Protein AF-A0A4P8PYJ5-F1 (afdb_monomer)

Sequence (204 aa):
MVRRRVVMVGIGDRVLPGASSAVRFGRERVRAVRERAGTLRSVWRRRRFYATHPSRAADPDIRARENAFFRLAVAVISDNERIETSIEYAERADTAQGRRDARGDAVAARHEAKRAFPLLAGALESEIAGTSSAEVVAAARELVECIGQYLRGNTVSAYLHPADALADLHSELYDQSASARRREGSGPRVRTDRAGAVNDESAD

Structure (mmCIF, N/CA/C/O backbone):
data_AF-A0A4P8PYJ5-F1
#
_entry.id   AF-A0A4P8PYJ5-F1
#
loop_
_atom_site.group_PDB
_atom_site.id
_atom_site.type_symbol
_atom_site.label_atom_id
_atom_site.label_alt_id
_atom_site.label_comp_id
_atom_site.label_asym_id
_atom_site.label_entity_id
_atom_site.label_seq_id
_atom_site.pdbx_PDB_ins_code
_atom_site.Cartn_x
_atom_site.Cartn_y
_atom_site.Cartn_z
_atom_site.occupancy
_atom_site.B_iso_or_equiv
_atom_site.auth_seq_id
_atom_site.auth_comp_id
_atom_site.auth_asym_id
_atom_site.auth_atom_id
_atom_site.pdbx_PDB_model_num
ATOM 1 N N . MET A 1 1 ? -42.938 -98.409 -3.764 1.00 42.34 1 MET A N 1
ATOM 2 C CA . MET A 1 1 ? -41.608 -97.848 -4.098 1.00 42.34 1 MET A CA 1
ATOM 3 C C . MET A 1 1 ? -41.689 -96.329 -4.111 1.00 42.34 1 MET A C 1
ATOM 5 O O . MET A 1 1 ? -42.628 -95.767 -4.658 1.00 42.34 1 MET A O 1
ATOM 9 N N . VAL A 1 2 ? -40.766 -95.699 -3.390 1.00 41.09 2 VAL A N 1
ATOM 10 C CA . VAL A 1 2 ? -40.818 -94.325 -2.868 1.00 41.09 2 VAL A CA 1
ATOM 11 C C . VAL A 1 2 ? -40.590 -93.278 -3.967 1.00 41.09 2 VAL A C 1
ATOM 13 O O . VAL A 1 2 ? -39.554 -93.287 -4.627 1.00 41.09 2 VAL A O 1
ATOM 16 N N . ARG A 1 3 ? -41.535 -92.341 -4.139 1.00 41.53 3 ARG A N 1
ATOM 17 C CA . ARG A 1 3 ? -41.368 -91.142 -4.981 1.00 41.53 3 ARG A CA 1
ATOM 18 C C . ARG A 1 3 ? -40.515 -90.113 -4.228 1.00 41.53 3 ARG A C 1
ATOM 20 O O . ARG A 1 3 ? -40.975 -89.525 -3.253 1.00 41.53 3 ARG A O 1
ATOM 27 N N . ARG A 1 4 ? -39.273 -89.895 -4.675 1.00 43.66 4 ARG A N 1
ATOM 28 C CA . ARG A 1 4 ? -38.397 -88.814 -4.189 1.00 43.66 4 ARG A CA 1
ATOM 29 C C . ARG A 1 4 ? -38.945 -87.461 -4.651 1.00 43.66 4 ARG A C 1
ATOM 31 O O . ARG A 1 4 ? -38.925 -87.157 -5.840 1.00 43.66 4 ARG A O 1
ATOM 38 N N . ARG A 1 5 ? -39.419 -86.648 -3.706 1.00 45.91 5 ARG A N 1
ATOM 39 C CA . ARG A 1 5 ? -39.687 -85.217 -3.903 1.00 45.91 5 ARG A CA 1
ATOM 40 C C . ARG A 1 5 ? -38.368 -84.464 -3.719 1.00 45.91 5 ARG A C 1
ATOM 42 O O . ARG A 1 5 ? -37.787 -84.502 -2.638 1.00 45.91 5 ARG A O 1
ATOM 49 N N . VAL A 1 6 ? -37.896 -83.812 -4.776 1.00 46.16 6 VAL A N 1
ATOM 50 C CA . VAL A 1 6 ? -36.793 -82.846 -4.719 1.00 46.16 6 VAL A CA 1
ATOM 51 C C . VAL A 1 6 ? -37.344 -81.567 -4.092 1.00 46.16 6 VAL A C 1
ATOM 53 O O . VAL A 1 6 ? -38.251 -80.948 -4.643 1.00 46.16 6 VAL A O 1
ATOM 56 N N . VAL A 1 7 ? -36.833 -81.199 -2.919 1.00 48.31 7 VAL A N 1
ATOM 57 C CA . VAL A 1 7 ? -37.087 -79.896 -2.298 1.00 48.31 7 VAL A CA 1
ATOM 58 C C . VAL A 1 7 ? -35.998 -78.950 -2.797 1.00 48.31 7 VAL A C 1
ATOM 60 O O . VAL A 1 7 ? -34.829 -79.123 -2.460 1.00 48.31 7 VAL A O 1
ATOM 63 N N . MET A 1 8 ? -36.376 -77.970 -3.621 1.00 37.78 8 MET A N 1
ATOM 64 C CA . MET A 1 8 ? -35.524 -76.817 -3.906 1.00 37.78 8 MET A CA 1
ATOM 65 C C . MET A 1 8 ? -35.389 -75.991 -2.626 1.00 37.78 8 MET A C 1
ATOM 67 O O . MET A 1 8 ? -36.357 -75.393 -2.159 1.00 37.78 8 MET A O 1
ATOM 71 N N . VAL A 1 9 ? -34.190 -75.982 -2.047 1.00 44.88 9 VAL A N 1
ATOM 72 C CA . VAL A 1 9 ? -33.823 -75.048 -0.982 1.00 44.88 9 VAL A CA 1
ATOM 73 C C . VAL A 1 9 ? -33.587 -73.695 -1.641 1.00 44.88 9 VAL A C 1
ATOM 75 O O . VAL A 1 9 ? -32.660 -73.535 -2.434 1.00 44.88 9 VAL A O 1
ATOM 78 N N . GLY A 1 10 ? -34.471 -72.744 -1.341 1.00 41.16 10 GLY A N 1
ATOM 79 C CA . GLY A 1 10 ? -34.340 -71.356 -1.757 1.00 41.16 10 GLY A CA 1
ATOM 80 C C . GLY A 1 10 ? -33.020 -70.765 -1.273 1.00 41.16 10 GLY A C 1
ATOM 81 O O . GLY A 1 10 ? -32.596 -70.991 -0.138 1.00 41.16 10 GLY A O 1
ATOM 82 N N . ILE A 1 11 ? -32.379 -70.003 -2.156 1.00 46.16 11 ILE A N 1
ATOM 83 C CA . ILE A 1 11 ? -31.244 -69.139 -1.843 1.00 46.16 11 ILE A CA 1
ATOM 84 C C . ILE A 1 11 ? -31.774 -68.064 -0.890 1.00 46.16 11 ILE A C 1
ATOM 86 O O . ILE A 1 11 ? -32.312 -67.044 -1.306 1.00 46.16 11 ILE A O 1
ATOM 90 N N . GLY A 1 12 ? -31.715 -68.359 0.407 1.00 41.53 12 GLY A N 1
ATOM 91 C CA . GLY A 1 12 ? -31.954 -67.387 1.456 1.00 41.53 12 GLY A CA 1
ATOM 92 C C . GLY A 1 12 ? -30.827 -66.365 1.436 1.00 41.53 12 GLY A C 1
ATOM 93 O O . GLY A 1 12 ? -29.670 -66.714 1.683 1.00 41.53 12 GLY A O 1
ATOM 94 N N . ASP A 1 13 ? -31.191 -65.120 1.137 1.00 44.34 13 ASP A N 1
ATOM 95 C CA . ASP A 1 13 ? -30.383 -63.919 1.315 1.00 44.34 13 ASP A CA 1
ATOM 96 C C . ASP A 1 13 ? -29.721 -63.916 2.698 1.00 44.34 13 ASP A C 1
ATOM 98 O O . ASP A 1 13 ? -30.312 -63.558 3.720 1.00 44.34 13 ASP A O 1
ATOM 102 N N . ARG A 1 14 ? -28.445 -64.302 2.738 1.00 45.19 14 ARG A N 1
ATOM 103 C CA . ARG A 1 14 ? -27.561 -64.001 3.861 1.00 45.19 14 ARG A CA 1
ATOM 104 C C . ARG A 1 14 ? -27.163 -62.534 3.756 1.00 45.19 14 ARG A C 1
ATOM 106 O O . ARG A 1 14 ? -26.090 -62.209 3.251 1.00 45.19 14 ARG A O 1
ATOM 113 N N . VAL A 1 15 ? -28.008 -61.641 4.266 1.00 46.44 15 VAL A N 1
ATOM 114 C CA . VAL A 1 15 ? -27.575 -60.278 4.596 1.00 46.44 15 VAL A CA 1
ATOM 115 C C . VAL A 1 15 ? -26.577 -60.393 5.747 1.00 46.44 15 VAL A C 1
ATOM 117 O O . VAL A 1 15 ? -26.939 -60.603 6.902 1.00 46.44 15 VAL A O 1
ATOM 120 N N . LEU A 1 16 ? -25.291 -60.328 5.405 1.00 48.69 16 LEU A N 1
ATOM 121 C CA . LEU A 1 16 ? -24.188 -60.371 6.357 1.00 48.69 16 LEU A CA 1
ATOM 122 C C . LEU A 1 16 ? -24.312 -59.200 7.357 1.00 48.69 16 LEU A C 1
ATOM 124 O O . LEU A 1 16 ? -24.306 -58.040 6.931 1.00 48.69 16 LEU A O 1
ATOM 128 N N . PRO A 1 17 ? -24.330 -59.452 8.682 1.00 46.47 17 PRO A N 1
ATOM 129 C CA . PRO A 1 17 ? -24.428 -58.407 9.710 1.00 46.47 17 PRO A CA 1
ATOM 130 C C . PRO A 1 17 ? -23.232 -57.430 9.735 1.00 46.47 17 PRO A C 1
ATOM 132 O O . PRO A 1 17 ? -23.287 -56.395 10.397 1.00 46.47 17 PRO A O 1
ATOM 135 N N . GLY A 1 18 ? -22.165 -57.698 8.970 1.00 47.53 18 GLY A N 1
ATOM 136 C CA . GLY A 1 18 ? -21.007 -56.809 8.813 1.00 47.53 18 GLY A CA 1
ATOM 137 C C . GLY A 1 18 ? -21.204 -55.637 7.839 1.00 47.53 18 GLY A C 1
ATOM 138 O O . GLY A 1 18 ? -20.485 -54.642 7.939 1.00 47.53 18 GLY A O 1
ATOM 139 N N . ALA A 1 19 ? -22.185 -55.699 6.929 1.00 49.41 19 ALA A N 1
ATOM 140 C CA . ALA A 1 19 ? -22.388 -54.654 5.918 1.00 49.41 19 ALA A CA 1
ATOM 141 C C . ALA A 1 19 ? -22.906 -53.333 6.524 1.00 49.41 19 ALA A C 1
ATOM 143 O O . ALA A 1 19 ? -22.497 -52.252 6.106 1.00 49.41 19 ALA A O 1
ATOM 144 N N . SER A 1 20 ? -23.746 -53.405 7.563 1.00 55.34 20 SER A N 1
ATOM 145 C CA . SER A 1 20 ? -24.309 -52.225 8.243 1.00 55.34 20 SER A CA 1
ATOM 146 C C . SER A 1 20 ? -23.248 -51.435 9.031 1.00 55.34 20 SER A C 1
ATOM 148 O O . SER A 1 20 ? -23.208 -50.205 8.978 1.00 55.34 20 SER A O 1
ATOM 150 N N . SER A 1 21 ? -22.321 -52.146 9.685 1.00 53.94 21 SER A N 1
ATOM 151 C CA . SER A 1 21 ? -21.169 -51.568 10.393 1.00 53.94 21 SER A CA 1
ATOM 152 C C . SER A 1 21 ? -20.207 -50.865 9.430 1.00 53.94 21 SER A C 1
ATOM 154 O O . SER A 1 21 ? -19.895 -49.691 9.622 1.00 53.94 21 SER A O 1
A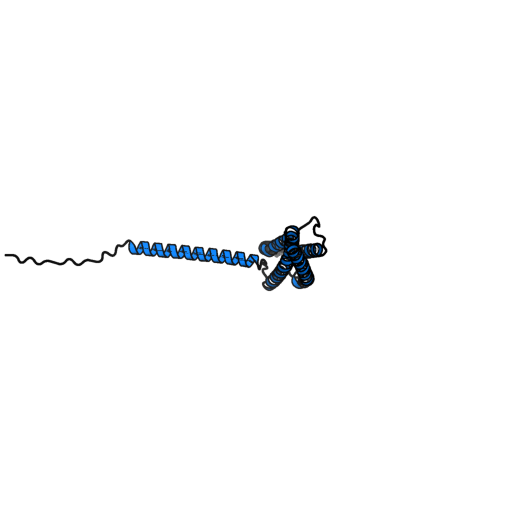TOM 156 N N . ALA A 1 22 ? -19.815 -51.531 8.338 1.00 55.44 22 ALA A N 1
ATOM 157 C CA . ALA A 1 22 ? -18.896 -50.973 7.346 1.00 55.44 22 ALA A CA 1
ATOM 158 C C . ALA A 1 22 ? -19.473 -49.739 6.628 1.00 55.44 22 ALA A C 1
ATOM 160 O O . ALA A 1 22 ? -18.761 -48.758 6.405 1.00 55.44 22 ALA A O 1
ATOM 161 N N . VAL A 1 23 ? -20.776 -49.742 6.319 1.00 59.47 23 VAL A N 1
ATOM 162 C CA . VAL A 1 23 ? -21.467 -48.586 5.722 1.00 59.47 23 VAL A CA 1
ATOM 163 C C . VAL A 1 23 ? -21.560 -47.419 6.711 1.00 59.47 23 VAL A C 1
ATOM 165 O O . VAL A 1 23 ? -21.378 -46.267 6.313 1.00 59.47 23 VAL A O 1
ATOM 168 N N . ARG A 1 24 ? -21.788 -47.683 8.003 1.00 58.34 24 ARG A N 1
ATOM 169 C CA . ARG A 1 24 ? -21.808 -46.651 9.051 1.00 58.34 24 ARG A CA 1
ATOM 170 C C . ARG A 1 24 ? -20.415 -46.057 9.301 1.00 58.34 24 ARG A C 1
ATOM 172 O O . ARG A 1 24 ? -20.279 -44.837 9.283 1.00 58.34 24 ARG A O 1
ATOM 179 N N . PHE A 1 25 ? -19.381 -46.894 9.387 1.00 57.56 25 PHE A N 1
ATOM 180 C CA . PHE A 1 25 ? -17.979 -46.470 9.490 1.00 57.56 25 PHE A CA 1
ATOM 181 C C . PHE A 1 25 ? -17.530 -45.669 8.256 1.00 57.56 25 PHE A C 1
ATOM 183 O O . PHE A 1 25 ? -16.829 -44.664 8.369 1.00 57.56 25 PHE A O 1
ATOM 190 N N . GLY A 1 26 ? -17.975 -46.073 7.061 1.00 55.59 26 GLY A N 1
ATOM 191 C CA . GLY A 1 26 ? -17.753 -45.336 5.818 1.00 55.59 26 GLY A CA 1
ATOM 192 C C . GLY A 1 26 ? -18.416 -43.956 5.829 1.00 55.59 26 GLY A C 1
ATOM 193 O O . GLY A 1 26 ? -17.775 -42.963 5.483 1.00 55.59 26 GLY A O 1
ATOM 194 N N . ARG A 1 27 ? -19.669 -43.860 6.292 1.00 61.78 27 ARG A N 1
ATOM 195 C CA . ARG A 1 27 ? -20.389 -42.582 6.444 1.00 61.78 27 ARG A CA 1
ATOM 196 C C . ARG A 1 27 ? -19.727 -41.661 7.471 1.00 61.78 27 ARG A C 1
ATOM 198 O O . ARG A 1 27 ? -19.599 -40.469 7.204 1.00 61.78 27 ARG A O 1
ATOM 205 N N . GLU A 1 28 ? -19.260 -42.196 8.597 1.00 57.59 28 GLU A N 1
ATOM 206 C CA . GLU A 1 28 ? -18.544 -41.436 9.630 1.00 57.59 28 GLU A CA 1
ATOM 207 C C . GLU A 1 28 ? -17.175 -40.941 9.136 1.00 57.59 28 GLU A C 1
ATOM 209 O O . GLU A 1 28 ? -16.854 -39.767 9.318 1.00 57.59 28 GLU A O 1
ATOM 214 N N . ARG A 1 29 ? -16.408 -41.763 8.401 1.00 55.12 29 ARG A N 1
ATOM 215 C CA . ARG A 1 29 ? -15.152 -41.319 7.761 1.00 55.12 29 ARG A CA 1
ATOM 216 C C . ARG A 1 29 ? -15.393 -40.242 6.707 1.00 55.12 29 ARG A C 1
ATOM 218 O O . ARG A 1 29 ? -14.677 -39.246 6.688 1.00 55.12 29 ARG A O 1
ATOM 225 N N . VAL A 1 30 ? 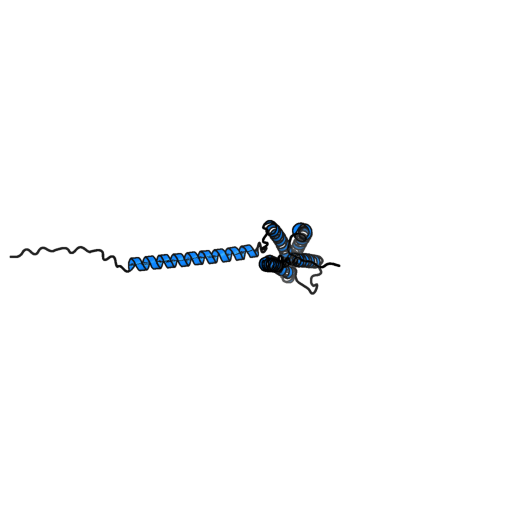-16.407 -40.397 5.853 1.00 58.31 30 VAL A N 1
ATOM 226 C CA . VAL A 1 30 ? -16.760 -39.383 4.842 1.00 58.31 30 VAL A CA 1
ATOM 227 C C . VAL A 1 30 ? -17.206 -38.078 5.505 1.00 58.31 30 VAL A C 1
ATOM 229 O O . VAL A 1 30 ? -16.833 -37.000 5.041 1.00 58.31 30 VAL A O 1
ATOM 232 N N . ARG A 1 31 ? -17.954 -38.150 6.612 1.00 59.72 31 ARG A N 1
ATOM 233 C CA . ARG A 1 31 ? -18.346 -36.978 7.403 1.00 59.72 31 ARG A CA 1
ATOM 234 C C . ARG A 1 31 ? -17.134 -36.290 8.035 1.00 59.72 31 ARG A C 1
ATOM 236 O O . ARG A 1 31 ? -16.973 -35.093 7.827 1.00 59.72 31 ARG A O 1
ATOM 243 N N . ALA A 1 32 ? -16.238 -37.033 8.683 1.00 55.00 32 ALA A N 1
ATOM 244 C CA . ALA A 1 32 ? -15.014 -36.491 9.278 1.00 55.00 32 ALA A CA 1
ATOM 245 C C . ALA A 1 32 ? -14.079 -35.857 8.230 1.00 55.00 32 ALA A C 1
ATOM 247 O O . ALA A 1 32 ? -13.517 -34.785 8.452 1.00 55.00 32 ALA A O 1
ATOM 248 N N . VAL A 1 33 ? -13.948 -36.471 7.047 1.00 54.44 33 VAL A N 1
ATOM 249 C CA . VAL A 1 33 ? -13.188 -35.901 5.921 1.00 54.44 33 VAL A CA 1
ATOM 250 C C . VAL A 1 33 ? -13.851 -34.623 5.397 1.00 54.44 33 VAL A C 1
ATOM 252 O O . VAL A 1 33 ? -13.152 -33.647 5.130 1.00 54.44 33 VAL A O 1
ATOM 255 N N . ARG A 1 34 ? -15.187 -34.578 5.285 1.00 52.88 34 ARG A N 1
ATOM 256 C CA . ARG A 1 34 ? -15.924 -33.368 4.875 1.00 52.88 34 ARG A CA 1
ATOM 257 C C . ARG A 1 34 ? -15.82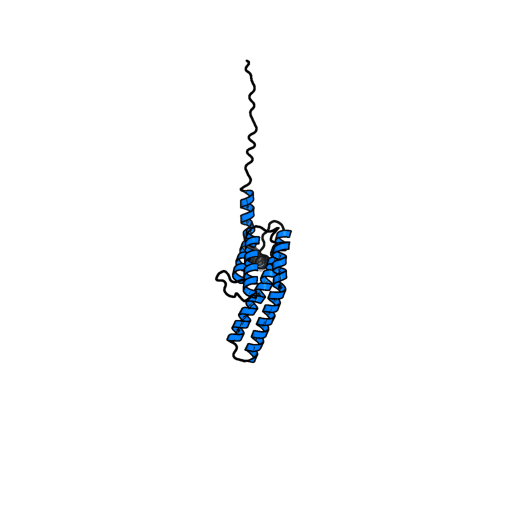1 -32.243 5.899 1.00 52.88 34 ARG A C 1
ATOM 259 O O . ARG A 1 34 ? -15.608 -31.102 5.499 1.00 52.88 34 ARG A O 1
ATOM 266 N N . GLU A 1 35 ? -15.924 -32.550 7.187 1.00 60.84 35 GLU A N 1
ATOM 267 C CA . GLU A 1 35 ? -15.749 -31.585 8.277 1.00 60.84 35 GLU A CA 1
ATOM 268 C C . GLU A 1 35 ? -14.320 -31.025 8.272 1.00 60.84 35 GLU A C 1
ATOM 270 O O . GLU A 1 35 ? -14.141 -29.807 8.271 1.00 60.84 35 GLU A O 1
ATOM 275 N N . ARG A 1 36 ? -13.302 -31.883 8.114 1.00 52.41 36 ARG A N 1
ATOM 276 C CA . ARG A 1 36 ? -11.896 -31.465 7.978 1.00 52.41 36 ARG A CA 1
ATOM 277 C C . ARG A 1 36 ? -11.640 -30.641 6.711 1.00 52.41 36 ARG A C 1
ATOM 279 O O . ARG A 1 36 ? -10.903 -29.661 6.741 1.00 52.41 36 ARG A O 1
ATOM 286 N N . ALA A 1 37 ? -12.279 -30.978 5.592 1.00 52.12 37 ALA A N 1
ATOM 287 C CA . ALA A 1 37 ? -12.212 -30.177 4.369 1.00 52.12 37 ALA A CA 1
ATOM 288 C C . ALA A 1 37 ? -12.952 -28.831 4.505 1.00 52.12 37 ALA A C 1
ATOM 290 O O . ALA A 1 37 ? -12.586 -27.856 3.846 1.00 52.12 37 ALA A O 1
ATOM 291 N N . GLY A 1 38 ? -13.994 -28.764 5.336 1.00 50.16 38 GLY A N 1
ATOM 292 C CA . GLY A 1 38 ? -14.703 -27.534 5.688 1.00 50.16 38 GLY A CA 1
ATOM 293 C C . GLY A 1 38 ? -13.863 -26.617 6.580 1.00 50.16 38 GLY A C 1
ATOM 294 O O . GLY A 1 38 ? -13.769 -25.418 6.313 1.00 50.16 38 GLY A O 1
ATOM 295 N N . THR A 1 39 ? -13.182 -27.173 7.585 1.00 59.41 39 THR A N 1
ATOM 296 C CA . THR A 1 39 ? -12.273 -26.413 8.457 1.00 59.41 39 THR A CA 1
ATOM 297 C C . THR A 1 39 ? -11.038 -25.925 7.706 1.00 59.41 39 THR A C 1
ATOM 299 O O . THR A 1 39 ? -10.705 -24.749 7.806 1.00 59.41 39 THR A O 1
ATOM 302 N N . LEU A 1 40 ? -10.416 -26.753 6.862 1.00 54.88 40 LEU A N 1
ATOM 303 C CA . LEU A 1 40 ? -9.299 -26.320 6.012 1.00 54.88 40 LEU A CA 1
ATOM 304 C C . LEU A 1 40 ? -9.712 -25.204 5.044 1.00 54.88 40 LEU A C 1
ATOM 306 O O . LEU A 1 40 ? -8.999 -24.209 4.912 1.00 54.88 40 LEU A O 1
ATOM 310 N N . ARG A 1 41 ? -10.898 -25.309 4.424 1.00 60.75 41 ARG A N 1
ATOM 311 C CA . ARG A 1 41 ? -11.441 -24.234 3.578 1.00 60.75 41 ARG A CA 1
ATOM 312 C C . ARG A 1 41 ? -11.715 -22.954 4.362 1.00 60.75 41 ARG A C 1
ATOM 314 O O . ARG A 1 41 ? -11.438 -21.877 3.843 1.00 60.75 41 ARG A O 1
ATOM 321 N N . SER A 1 42 ? -12.227 -23.037 5.589 1.00 60.28 42 SER A N 1
ATOM 322 C CA . SER A 1 42 ? -12.494 -21.847 6.408 1.00 60.28 42 SER A CA 1
ATOM 323 C C . SER A 1 42 ? -11.215 -21.187 6.933 1.00 60.28 42 SER A C 1
ATOM 325 O O . SER A 1 42 ? -11.156 -19.960 7.008 1.00 60.28 42 SER A O 1
ATOM 327 N N . VAL A 1 43 ? -10.172 -21.966 7.240 1.00 63.94 43 VAL A N 1
ATOM 328 C CA . VAL A 1 43 ? -8.836 -21.456 7.596 1.00 63.94 43 VAL A CA 1
ATOM 329 C C . VAL A 1 43 ? -8.179 -20.795 6.390 1.00 63.94 43 VAL A C 1
ATOM 331 O O . VAL A 1 43 ? -7.691 -19.676 6.509 1.00 63.94 43 VAL A O 1
ATOM 334 N N . TRP A 1 44 ? -8.215 -21.435 5.220 1.00 66.25 44 TRP A N 1
ATOM 335 C CA . TRP A 1 44 ? -7.656 -20.866 3.994 1.00 66.25 44 TRP A CA 1
ATOM 336 C C . TRP A 1 44 ? -8.379 -19.581 3.575 1.00 66.25 44 TRP A C 1
ATOM 338 O O . TRP A 1 44 ? -7.730 -18.577 3.293 1.00 66.25 44 TRP A O 1
ATOM 348 N N . ARG A 1 45 ? -9.720 -19.567 3.619 1.00 64.00 45 ARG A N 1
ATOM 349 C CA . ARG A 1 45 ? -10.515 -18.354 3.364 1.00 64.00 45 ARG A CA 1
ATOM 350 C C . ARG A 1 45 ? -10.183 -17.244 4.355 1.00 64.00 45 ARG A C 1
ATOM 352 O O . ARG A 1 45 ? -10.011 -16.113 3.925 1.00 64.00 45 ARG A O 1
ATOM 359 N N . ARG A 1 46 ? -10.033 -17.558 5.649 1.00 62.06 46 ARG A N 1
ATOM 360 C CA . ARG A 1 46 ? -9.600 -16.574 6.655 1.00 62.06 46 ARG A CA 1
ATOM 361 C C . ARG A 1 46 ? -8.199 -16.043 6.377 1.00 62.06 46 ARG A C 1
ATOM 363 O O . ARG A 1 46 ? -8.025 -14.835 6.390 1.00 62.06 46 ARG A O 1
ATOM 370 N N . ARG A 1 47 ? -7.222 -16.906 6.084 1.00 58.97 47 ARG A N 1
ATOM 371 C CA . ARG A 1 47 ? -5.854 -16.476 5.743 1.00 58.97 47 ARG A CA 1
ATOM 372 C C . ARG A 1 47 ? -5.847 -15.546 4.532 1.00 58.97 47 ARG A C 1
ATOM 374 O O . ARG A 1 47 ? -5.250 -14.484 4.591 1.00 58.97 47 ARG A O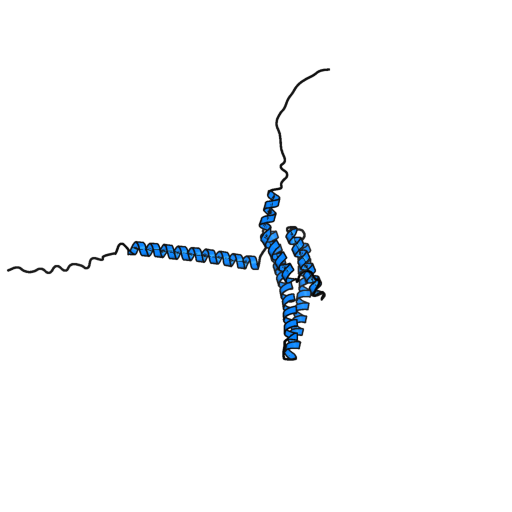 1
ATOM 381 N N . ARG A 1 48 ? -6.566 -15.907 3.466 1.00 65.50 48 ARG A N 1
ATOM 382 C CA . ARG A 1 48 ? -6.665 -15.087 2.251 1.00 65.50 48 ARG A CA 1
ATOM 383 C C . ARG A 1 48 ? -7.417 -13.772 2.485 1.00 65.50 48 ARG A C 1
ATOM 385 O O . ARG A 1 48 ? -7.060 -12.752 1.905 1.00 65.50 48 ARG A O 1
ATOM 392 N N . PHE A 1 49 ? -8.432 -13.788 3.347 1.00 69.50 49 PHE A N 1
ATOM 393 C CA . PHE A 1 49 ? -9.144 -12.581 3.754 1.00 69.50 49 PHE A CA 1
ATOM 394 C C . PHE A 1 49 ? -8.226 -11.630 4.529 1.00 69.50 49 PHE A C 1
ATOM 396 O O . PHE A 1 49 ? -8.081 -10.489 4.120 1.00 69.50 49 PHE A O 1
ATOM 403 N N . TYR A 1 50 ? -7.527 -12.099 5.567 1.00 71.69 50 TYR A N 1
ATOM 404 C CA . TYR A 1 50 ? -6.632 -11.250 6.370 1.00 71.69 50 TYR A CA 1
ATOM 405 C C . TYR A 1 50 ? -5.326 -10.865 5.660 1.00 71.69 50 TYR A C 1
ATOM 407 O O . TYR A 1 50 ? -4.676 -9.906 6.056 1.00 71.69 50 TYR A O 1
ATOM 415 N N . ALA A 1 51 ? -4.957 -11.554 4.579 1.00 68.88 51 ALA A N 1
ATOM 416 C CA . ALA A 1 51 ? -3.905 -11.082 3.679 1.00 68.88 51 ALA A CA 1
ATOM 417 C C . ALA A 1 51 ? -4.316 -9.812 2.907 1.00 68.88 51 ALA A C 1
ATOM 419 O O . ALA A 1 51 ? -3.460 -9.059 2.471 1.00 68.88 51 ALA A O 1
ATOM 420 N N . THR A 1 52 ? -5.620 -9.576 2.725 1.00 76.19 52 THR A N 1
ATOM 421 C CA . THR A 1 52 ? -6.156 -8.441 1.946 1.00 76.19 52 THR A CA 1
ATOM 422 C C . THR A 1 52 ? -6.900 -7.412 2.799 1.00 76.19 52 THR A C 1
ATOM 424 O O . THR A 1 52 ? -7.083 -6.278 2.368 1.00 76.19 52 THR A O 1
ATOM 427 N N . HIS A 1 53 ? -7.336 -7.809 3.995 1.00 84.75 53 HIS A N 1
ATOM 428 C CA . HIS A 1 53 ? -8.107 -7.018 4.951 1.00 84.75 53 HIS A CA 1
ATOM 429 C C . HIS A 1 53 ? -7.595 -7.323 6.371 1.00 84.75 53 HIS A C 1
ATOM 431 O O . HIS A 1 53 ? -8.249 -8.066 7.113 1.00 84.75 53 HIS A O 1
ATOM 437 N N . PRO A 1 54 ? -6.382 -6.862 6.725 1.00 87.94 54 PRO A N 1
ATOM 438 C CA . PRO A 1 54 ? -5.713 -7.269 7.958 1.00 87.94 54 PRO A CA 1
ATOM 439 C C . PRO A 1 54 ? -6.370 -6.743 9.232 1.00 87.94 54 PRO A C 1
ATOM 441 O O . PRO A 1 54 ? -6.238 -7.398 10.265 1.00 87.94 54 PRO A O 1
ATOM 444 N N . SER A 1 55 ? -7.101 -5.623 9.162 1.00 91.62 55 SER A N 1
ATOM 445 C CA . SER A 1 55 ? -7.640 -4.962 10.352 1.00 91.62 55 SER A CA 1
ATOM 446 C C . SER A 1 55 ? -8.554 -5.879 11.163 1.00 91.62 55 SER A C 1
ATOM 448 O O . SER A 1 55 ? -9.499 -6.499 10.650 1.00 91.62 55 SER A O 1
ATOM 450 N N . ARG A 1 56 ? -8.283 -5.922 12.467 1.00 90.62 56 ARG A N 1
ATOM 451 C CA . ARG A 1 56 ? -9.063 -6.638 13.479 1.00 90.62 56 ARG A CA 1
ATOM 452 C C . ARG A 1 56 ? -9.744 -5.709 14.480 1.00 90.62 56 ARG A C 1
ATOM 454 O O . ARG A 1 56 ? -10.129 -6.172 15.556 1.00 90.62 56 ARG A O 1
ATOM 461 N N . ALA A 1 57 ? -9.957 -4.448 14.105 1.00 89.56 57 ALA A N 1
ATOM 462 C CA . ALA A 1 57 ? -10.601 -3.463 14.963 1.00 89.56 57 ALA A CA 1
ATOM 463 C C . ALA A 1 57 ? -11.980 -3.957 15.411 1.00 89.56 57 ALA A C 1
ATOM 465 O O . ALA A 1 57 ? -12.752 -4.507 14.615 1.00 89.56 57 ALA A O 1
ATOM 466 N N . ALA A 1 58 ? -12.293 -3.783 16.698 1.00 88.44 58 ALA A N 1
ATOM 467 C CA . ALA A 1 58 ? -13.577 -4.205 17.257 1.00 88.44 58 ALA A CA 1
ATOM 468 C C . ALA A 1 58 ? -14.738 -3.469 16.570 1.00 88.44 58 ALA A C 1
ATOM 470 O O . ALA A 1 58 ? -15.709 -4.101 16.151 1.00 88.44 58 ALA A O 1
ATOM 471 N N . ASP A 1 59 ? -14.572 -2.161 16.375 1.00 91.69 59 ASP A N 1
ATOM 472 C CA . ASP A 1 59 ? -15.494 -1.307 15.637 1.00 91.69 59 ASP A CA 1
ATOM 473 C C . ASP A 1 59 ? -15.448 -1.630 14.124 1.00 91.69 59 ASP A C 1
ATOM 475 O O . ASP A 1 59 ? -14.367 -1.609 13.521 1.00 91.69 59 ASP A O 1
ATOM 479 N N . PRO A 1 60 ? -16.589 -1.970 13.492 1.00 91.75 60 PRO A N 1
ATOM 480 C CA . PRO A 1 60 ? -16.646 -2.270 12.064 1.00 91.75 60 PRO A CA 1
ATOM 481 C C . PRO A 1 60 ? -16.311 -1.074 11.159 1.00 91.75 60 PRO A C 1
ATOM 483 O O . PRO A 1 60 ? -15.756 -1.299 10.082 1.00 91.75 60 PRO A O 1
ATOM 486 N N . ASP A 1 61 ? -16.596 0.162 11.573 1.00 94.06 61 ASP A N 1
ATOM 487 C CA . ASP A 1 61 ? -16.342 1.359 10.764 1.00 94.06 61 ASP A CA 1
ATOM 488 C C . ASP A 1 61 ? -14.849 1.693 10.744 1.00 94.06 61 ASP A C 1
ATOM 490 O O . ASP A 1 61 ? -14.282 1.941 9.676 1.00 94.06 61 ASP A O 1
ATOM 494 N N . ILE A 1 62 ? -14.180 1.601 11.901 1.00 93.88 62 ILE A N 1
ATOM 495 C CA . ILE A 1 62 ? -12.714 1.717 11.992 1.00 93.88 62 ILE A CA 1
ATOM 496 C C . ILE A 1 62 ? -12.062 0.630 11.134 1.00 93.88 62 ILE A C 1
ATOM 498 O O . ILE A 1 62 ? -11.189 0.913 10.315 1.00 93.88 62 ILE A O 1
ATOM 502 N N . ARG A 1 63 ? -12.552 -0.611 11.235 1.00 93.88 63 ARG A N 1
ATOM 503 C CA . ARG A 1 63 ? -12.040 -1.739 10.446 1.00 93.88 63 ARG A CA 1
ATOM 504 C C . ARG A 1 63 ? -12.162 -1.510 8.943 1.00 93.88 63 ARG A C 1
ATOM 506 O O . ARG A 1 63 ? -11.282 -1.910 8.180 1.00 93.88 63 ARG A O 1
ATOM 513 N N . ALA A 1 64 ? -13.266 -0.920 8.491 1.00 93.31 64 ALA A N 1
ATOM 514 C CA . ALA A 1 64 ? -13.477 -0.618 7.081 1.00 93.31 64 ALA A CA 1
ATOM 515 C C . ALA A 1 64 ? -12.490 0.447 6.580 1.00 93.31 64 ALA A C 1
ATOM 517 O O . ALA A 1 64 ? -11.887 0.246 5.523 1.00 93.31 64 ALA A O 1
ATOM 518 N N . ARG A 1 65 ? -12.283 1.520 7.355 1.00 95.25 65 ARG A N 1
ATOM 519 C CA . ARG A 1 65 ? -11.329 2.602 7.048 1.00 95.25 65 ARG A CA 1
ATOM 520 C C . ARG A 1 65 ? -9.889 2.104 7.021 1.00 95.25 65 ARG A C 1
ATOM 522 O O . ARG A 1 65 ? -9.198 2.279 6.026 1.00 95.25 65 ARG A O 1
ATOM 529 N N . GLU A 1 66 ? -9.467 1.373 8.048 1.00 96.19 66 GLU A N 1
ATOM 530 C CA . GLU A 1 66 ? -8.125 0.787 8.121 1.00 96.19 66 GLU A CA 1
ATOM 531 C C . GLU A 1 66 ? -7.833 -0.159 6.952 1.00 96.19 66 GLU A C 1
ATOM 533 O O . GLU A 1 66 ? -6.765 -0.102 6.345 1.00 96.19 66 GLU A O 1
ATOM 538 N N . ASN A 1 67 ? -8.797 -1.003 6.574 1.00 95.44 67 ASN A N 1
ATOM 539 C CA . ASN A 1 67 ? -8.638 -1.871 5.409 1.00 95.44 67 ASN A CA 1
ATOM 540 C C . ASN A 1 67 ? -8.637 -1.090 4.086 1.00 95.44 67 ASN A C 1
ATOM 542 O O . ASN A 1 67 ? -7.966 -1.498 3.138 1.00 95.44 67 ASN A O 1
ATOM 546 N N . ALA A 1 68 ? -9.387 0.010 3.985 1.00 95.25 68 ALA A N 1
ATOM 547 C CA . ALA A 1 68 ? -9.346 0.880 2.813 1.00 95.25 68 ALA A CA 1
ATOM 548 C C . ALA A 1 68 ? -7.973 1.554 2.678 1.00 95.25 68 ALA A C 1
ATOM 550 O O . ALA A 1 68 ? -7.367 1.461 1.608 1.00 95.25 68 ALA A O 1
ATOM 551 N N . PHE A 1 69 ? -7.454 2.114 3.772 1.00 96.94 69 PHE A N 1
ATOM 552 C CA . PHE A 1 69 ? -6.110 2.676 3.852 1.00 96.94 69 PHE A CA 1
ATOM 553 C C . PHE A 1 69 ? -5.037 1.644 3.484 1.00 96.94 69 PHE A C 1
ATOM 555 O O . PHE A 1 69 ? -4.207 1.903 2.615 1.00 96.94 69 PHE A O 1
ATOM 562 N N . PHE A 1 70 ? -5.101 0.437 4.054 1.00 96.06 70 PHE A N 1
ATOM 563 C CA . PHE A 1 70 ? -4.154 -0.636 3.745 1.00 96.06 70 PHE A CA 1
ATOM 564 C C . PHE A 1 70 ? -4.141 -0.993 2.251 1.00 96.06 70 PHE A C 1
ATOM 566 O O . PHE A 1 70 ? -3.078 -1.159 1.661 1.00 96.06 70 PHE A O 1
ATOM 573 N N . ARG A 1 71 ? -5.307 -1.058 1.592 1.00 95.06 71 ARG A N 1
ATOM 574 C CA . ARG A 1 71 ? -5.372 -1.324 0.142 1.00 95.06 71 ARG A CA 1
ATOM 575 C C . ARG A 1 71 ? -4.766 -0.199 -0.695 1.00 95.06 71 ARG A C 1
ATOM 577 O O . ARG A 1 71 ? -4.126 -0.493 -1.701 1.00 95.06 71 ARG A O 1
ATOM 584 N N . LEU A 1 72 ? -4.954 1.060 -0.294 1.00 94.75 72 LEU A N 1
ATOM 585 C CA . LEU A 1 72 ? -4.286 2.191 -0.943 1.00 94.75 72 LEU A CA 1
ATOM 586 C C . LEU A 1 72 ? -2.766 2.077 -0.792 1.00 94.75 72 LEU A C 1
ATOM 588 O O . LEU A 1 72 ? -2.044 2.241 -1.771 1.00 94.75 72 LEU A O 1
ATOM 592 N N . ALA A 1 73 ? -2.289 1.729 0.404 1.00 95.69 73 ALA A N 1
ATOM 593 C CA . ALA A 1 73 ? -0.869 1.544 0.669 1.00 95.69 73 ALA A CA 1
ATOM 594 C C . ALA A 1 73 ? -0.257 0.416 -0.179 1.00 95.69 73 ALA A C 1
ATOM 596 O O . ALA A 1 73 ? 0.783 0.616 -0.805 1.00 95.69 73 ALA A O 1
ATOM 597 N N . VAL A 1 74 ? -0.938 -0.733 -0.271 1.00 94.75 74 VAL A N 1
ATOM 598 C CA . VAL A 1 74 ? -0.535 -1.859 -1.133 1.00 94.75 74 VAL A CA 1
ATOM 599 C C . VAL A 1 74 ? -0.415 -1.429 -2.594 1.00 94.75 74 VAL A C 1
ATOM 601 O O . VAL A 1 74 ? 0.549 -1.802 -3.253 1.00 94.75 74 VAL A O 1
ATOM 604 N N . ALA A 1 75 ? -1.362 -0.638 -3.109 1.00 93.44 75 ALA A N 1
ATOM 605 C CA . ALA A 1 75 ? -1.309 -0.169 -4.492 1.00 93.44 75 ALA A CA 1
ATOM 606 C C . ALA A 1 75 ? -0.073 0.710 -4.749 1.00 93.44 75 ALA A C 1
ATOM 608 O O . ALA A 1 75 ? 0.661 0.466 -5.702 1.00 93.44 75 ALA A O 1
ATOM 609 N N . VAL A 1 76 ? 0.204 1.672 -3.860 1.00 94.31 76 VAL A N 1
ATOM 610 C CA . VAL A 1 76 ? 1.378 2.554 -3.986 1.00 94.31 76 VAL A CA 1
ATOM 611 C C . VAL A 1 76 ? 2.688 1.767 -3.888 1.00 94.31 76 VAL A C 1
ATOM 613 O O . VAL A 1 76 ? 3.638 2.052 -4.614 1.00 94.31 76 VAL A O 1
ATOM 616 N N . ILE A 1 77 ? 2.754 0.763 -3.013 1.00 92.44 77 ILE A N 1
ATOM 617 C CA . ILE A 1 77 ? 3.946 -0.086 -2.893 1.00 92.44 77 ILE A CA 1
ATOM 618 C C . ILE A 1 77 ? 4.122 -0.987 -4.102 1.00 92.44 77 ILE A C 1
ATOM 620 O O . ILE A 1 77 ? 5.247 -1.137 -4.561 1.00 92.44 77 ILE A O 1
ATOM 624 N N . SER A 1 78 ? 3.041 -1.530 -4.659 1.00 92.50 78 SER A N 1
ATOM 625 C CA . SER A 1 78 ? 3.125 -2.315 -5.889 1.00 92.50 78 SER A CA 1
ATOM 626 C C . SER A 1 78 ? 3.710 -1.487 -7.038 1.00 92.50 78 SER A C 1
ATOM 628 O O . SER A 1 78 ? 4.520 -2.005 -7.807 1.00 92.50 78 SER A O 1
ATOM 630 N N . ASP A 1 79 ? 3.376 -0.195 -7.120 1.00 91.75 79 ASP A N 1
ATOM 631 C CA . ASP A 1 79 ? 4.013 0.713 -8.076 1.00 91.75 79 ASP A CA 1
ATOM 632 C C . ASP A 1 79 ? 5.502 0.928 -7.752 1.00 91.75 79 ASP A C 1
ATOM 634 O O . ASP A 1 79 ? 6.322 0.929 -8.669 1.00 91.75 79 ASP A O 1
ATOM 638 N N . ASN A 1 80 ? 5.886 1.054 -6.474 1.00 89.19 80 ASN A N 1
ATOM 639 C CA . ASN A 1 80 ? 7.299 1.143 -6.075 1.00 89.19 80 ASN A CA 1
ATOM 640 C C . ASN A 1 80 ? 8.093 -0.118 -6.461 1.00 89.19 80 ASN A C 1
ATOM 642 O O . ASN A 1 80 ? 9.133 -0.004 -7.104 1.00 89.19 80 ASN A O 1
ATOM 646 N N . GLU A 1 81 ? 7.584 -1.312 -6.156 1.00 90.06 81 GLU A N 1
ATOM 647 C CA . GLU A 1 81 ? 8.205 -2.588 -6.545 1.00 90.06 81 GLU A CA 1
ATOM 648 C C . GLU A 1 81 ? 8.312 -2.718 -8.073 1.00 90.06 81 GLU A C 1
ATOM 650 O O . GLU A 1 81 ? 9.302 -3.230 -8.607 1.00 90.06 81 GLU A O 1
ATOM 655 N N . ARG A 1 82 ? 7.315 -2.209 -8.810 1.00 89.69 82 ARG A N 1
ATOM 656 C CA . ARG A 1 82 ? 7.348 -2.157 -10.276 1.00 89.69 82 ARG A CA 1
ATOM 657 C C . ARG A 1 82 ? 8.448 -1.228 -10.787 1.00 89.69 82 ARG A C 1
ATOM 659 O O . ARG A 1 82 ? 9.075 -1.569 -11.791 1.00 89.69 82 ARG A O 1
ATOM 666 N N . ILE A 1 83 ? 8.709 -0.094 -10.129 1.00 88.62 83 ILE A N 1
ATOM 667 C CA . ILE A 1 83 ? 9.845 0.783 -10.462 1.00 88.62 83 ILE A CA 1
ATOM 668 C C . ILE A 1 83 ? 11.154 0.001 -10.323 1.00 88.62 83 ILE A C 1
ATOM 670 O O . ILE A 1 83 ? 11.937 -0.021 -11.272 1.00 88.62 83 ILE A O 1
ATOM 674 N N . GLU A 1 84 ? 11.369 -0.672 -9.190 1.00 87.56 84 GLU A N 1
ATOM 675 C CA . GLU A 1 84 ? 12.588 -1.451 -8.924 1.00 87.56 84 GLU A CA 1
ATOM 676 C C . GLU A 1 84 ? 12.791 -2.560 -9.944 1.00 87.56 84 GLU A C 1
ATOM 678 O O . GLU A 1 84 ? 13.830 -2.622 -10.600 1.00 87.56 84 GLU A O 1
ATOM 683 N N . THR A 1 85 ? 11.755 -3.373 -10.147 1.00 89.19 85 THR A N 1
ATOM 684 C CA . THR A 1 85 ? 11.774 -4.487 -11.100 1.00 89.19 85 THR A CA 1
ATOM 685 C C . THR A 1 85 ? 12.069 -3.992 -12.517 1.00 89.19 85 THR A C 1
ATOM 687 O O . THR A 1 85 ? 12.831 -4.610 -13.258 1.00 89.19 85 THR A O 1
ATOM 690 N N . SER A 1 86 ? 11.493 -2.852 -12.910 1.00 88.12 86 SER A N 1
ATOM 691 C CA . SER A 1 86 ? 11.697 -2.282 -14.246 1.00 88.12 86 SER A CA 1
ATOM 692 C C . SER A 1 86 ? 13.104 -1.702 -14.417 1.00 88.12 86 SER A C 1
ATOM 694 O O . SER 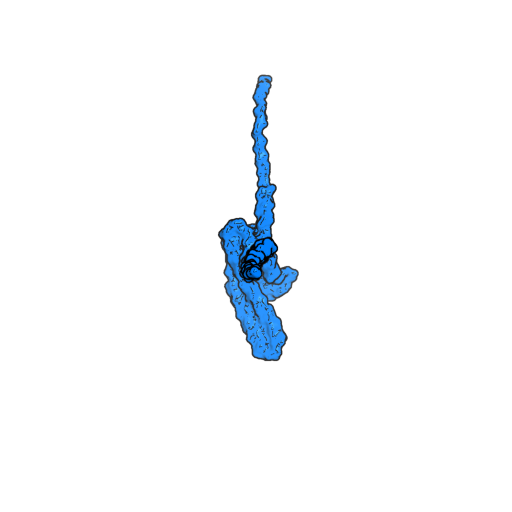A 1 86 ? 13.690 -1.827 -15.492 1.00 88.12 86 SER A O 1
ATOM 696 N N . ILE A 1 87 ? 13.678 -1.100 -13.370 1.00 88.25 87 ILE A N 1
ATOM 697 C CA . ILE A 1 87 ? 15.074 -0.636 -13.372 1.00 88.25 87 ILE A CA 1
ATOM 698 C C . ILE A 1 87 ? 16.023 -1.832 -13.480 1.00 88.25 87 ILE A C 1
ATOM 700 O O . ILE A 1 87 ? 16.883 -1.849 -14.359 1.00 88.25 87 ILE A O 1
ATOM 704 N N . GLU A 1 88 ? 15.820 -2.860 -12.659 1.00 88.38 88 GLU A N 1
ATOM 705 C CA . GLU A 1 88 ? 16.615 -4.088 -12.672 1.00 88.38 88 GLU A CA 1
ATOM 706 C C . GLU A 1 88 ? 16.542 -4.792 -14.039 1.00 88.38 88 GLU A C 1
ATOM 708 O O . GLU A 1 88 ? 17.556 -5.218 -14.599 1.00 88.38 88 GLU A O 1
ATOM 713 N N . TYR A 1 89 ? 15.350 -4.859 -14.638 1.00 88.69 89 TYR A N 1
ATOM 714 C CA . TYR A 1 89 ? 15.174 -5.402 -15.982 1.00 88.69 89 TYR A CA 1
ATOM 715 C C . TYR A 1 89 ? 15.877 -4.544 -17.045 1.00 88.69 89 TYR A C 1
ATOM 717 O O . TYR A 1 89 ? 16.514 -5.085 -17.949 1.00 88.69 89 TYR A O 1
ATOM 725 N N . ALA A 1 90 ? 15.843 -3.212 -16.927 1.00 89.56 90 ALA A N 1
ATOM 726 C CA . ALA A 1 90 ? 16.563 -2.317 -17.835 1.00 89.56 90 ALA A CA 1
ATOM 727 C C . ALA A 1 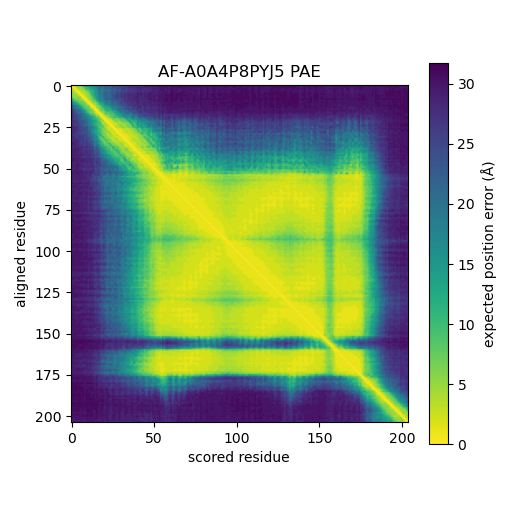90 ? 18.090 -2.499 -17.776 1.00 89.56 90 ALA A C 1
ATOM 729 O O . ALA A 1 90 ? 18.772 -2.245 -18.770 1.00 89.56 90 ALA A O 1
ATOM 730 N N . GLU A 1 91 ? 18.639 -2.910 -16.634 1.00 90.12 91 GLU A N 1
ATOM 731 C CA . GLU A 1 91 ? 20.069 -3.203 -16.479 1.00 90.12 91 GLU A CA 1
ATOM 732 C C . GLU A 1 91 ? 20.455 -4.550 -17.094 1.00 90.12 91 GLU A C 1
ATOM 734 O O . GLU A 1 91 ? 21.541 -4.683 -17.658 1.00 90.12 91 GLU A O 1
ATOM 739 N N . ARG A 1 92 ? 19.552 -5.535 -17.032 1.00 91.38 92 ARG A N 1
ATOM 740 C CA . ARG A 1 92 ? 19.788 -6.900 -17.527 1.00 91.38 92 ARG A CA 1
ATOM 741 C C . ARG A 1 92 ? 19.364 -7.139 -18.974 1.00 91.38 92 ARG A C 1
ATOM 743 O O . ARG A 1 92 ? 19.744 -8.154 -19.543 1.00 91.38 92 ARG A O 1
ATOM 750 N N . ALA A 1 93 ? 18.565 -6.258 -19.571 1.00 91.56 93 ALA A N 1
ATOM 751 C CA . ALA A 1 93 ? 18.019 -6.490 -20.903 1.00 91.56 93 ALA A CA 1
ATOM 752 C C . ALA A 1 93 ? 19.098 -6.441 -22.003 1.00 91.56 93 ALA A C 1
ATOM 754 O O . ALA A 1 93 ? 19.798 -5.436 -22.180 1.00 91.56 93 ALA A O 1
ATOM 755 N N . ASP A 1 94 ? 19.142 -7.496 -22.820 1.00 93.75 94 ASP A N 1
ATOM 756 C CA . ASP A 1 94 ? 20.122 -7.668 -23.900 1.00 93.75 94 ASP A CA 1
ATOM 757 C C . ASP A 1 94 ? 19.933 -6.656 -25.042 1.00 93.75 94 ASP A C 1
ATOM 759 O O . ASP A 1 94 ? 20.893 -6.153 -25.635 1.00 93.75 94 ASP A O 1
ATOM 763 N N . THR A 1 95 ? 18.684 -6.285 -25.337 1.00 96.56 95 THR A N 1
ATOM 764 C CA . THR A 1 95 ? 18.354 -5.409 -26.470 1.00 96.56 95 THR A CA 1
ATOM 765 C C . THR A 1 95 ? 18.216 -3.945 -26.057 1.00 96.56 95 THR A C 1
ATOM 767 O O . THR A 1 95 ? 17.688 -3.612 -24.997 1.00 96.56 95 THR A O 1
ATOM 770 N N . ALA A 1 96 ? 18.636 -3.028 -26.936 1.00 95.44 96 ALA A N 1
ATOM 771 C CA . ALA A 1 96 ? 18.453 -1.592 -26.712 1.00 95.44 96 ALA A CA 1
ATOM 772 C C . ALA A 1 96 ? 16.971 -1.196 -26.596 1.00 95.44 96 ALA A C 1
ATOM 774 O O . ALA A 1 96 ? 16.651 -0.272 -25.851 1.00 95.44 96 ALA A O 1
ATOM 775 N N . GLN A 1 97 ? 16.081 -1.897 -27.309 1.00 95.50 97 GLN A N 1
ATOM 776 C CA . GLN A 1 97 ? 14.640 -1.681 -27.214 1.00 95.50 97 GLN A CA 1
ATOM 777 C C . GLN A 1 97 ? 14.103 -2.113 -25.846 1.00 95.50 97 GLN A C 1
ATOM 779 O O . GLN A 1 97 ? 13.481 -1.297 -25.176 1.00 95.50 97 GLN A O 1
ATOM 784 N N . GLY A 1 98 ? 14.455 -3.314 -25.369 1.00 94.94 98 GLY A N 1
ATOM 785 C CA . GLY A 1 98 ? 14.047 -3.784 -24.041 1.00 94.94 98 GLY A CA 1
ATOM 786 C C . GLY A 1 98 ? 14.493 -2.844 -22.919 1.00 94.94 98 GLY A C 1
ATOM 787 O O . GLY A 1 98 ? 13.708 -2.535 -22.028 1.00 94.94 98 GLY A O 1
ATOM 788 N N . ARG A 1 99 ? 15.709 -2.284 -23.007 1.00 94.69 99 ARG A N 1
ATOM 789 C CA . ARG A 1 99 ? 16.181 -1.260 -22.055 1.00 94.69 99 ARG A CA 1
ATOM 790 C C . ARG A 1 99 ? 15.357 0.029 -22.094 1.00 94.69 99 ARG A C 1
ATOM 792 O O . ARG A 1 99 ? 15.185 0.667 -21.059 1.00 94.69 99 ARG A O 1
ATOM 799 N N . ARG A 1 100 ? 14.889 0.455 -23.273 1.00 94.94 100 ARG A N 1
ATOM 800 C CA . ARG A 1 100 ? 14.042 1.652 -23.416 1.00 94.94 100 ARG A CA 1
ATOM 801 C C . ARG A 1 100 ? 12.652 1.417 -22.845 1.00 94.94 100 ARG A C 1
ATOM 803 O O . ARG A 1 100 ? 12.194 2.261 -22.083 1.00 94.94 100 ARG A O 1
ATOM 810 N N . ASP A 1 101 ? 12.036 0.286 -23.174 1.00 95.38 101 ASP A N 1
ATOM 811 C CA . ASP A 1 101 ? 10.689 -0.063 -22.714 1.00 95.38 101 ASP A CA 1
ATOM 812 C C . ASP A 1 101 ? 10.656 -0.154 -21.184 1.00 95.38 101 ASP A C 1
ATOM 814 O O . ASP A 1 101 ? 9.870 0.532 -20.541 1.00 95.38 101 ASP A O 1
ATOM 818 N N . ALA A 1 102 ? 11.626 -0.858 -20.596 1.00 91.12 102 ALA A N 1
ATOM 819 C CA . ALA A 1 102 ? 11.782 -0.994 -19.150 1.00 91.12 102 ALA A CA 1
ATOM 820 C C . ALA A 1 102 ? 11.955 0.353 -18.425 1.00 91.12 102 ALA A C 1
ATOM 822 O O . ALA A 1 102 ? 11.344 0.611 -17.389 1.00 91.12 102 ALA A O 1
ATOM 823 N N . ARG A 1 103 ? 12.758 1.266 -18.989 1.00 93.62 103 ARG A N 1
ATOM 824 C CA . ARG A 1 103 ? 12.885 2.632 -18.454 1.00 93.62 103 ARG A CA 1
ATOM 825 C C . ARG A 1 103 ? 11.576 3.410 -18.581 1.00 93.62 103 ARG A C 1
ATOM 827 O O . ARG A 1 103 ? 11.246 4.172 -17.676 1.00 93.62 103 ARG A O 1
ATOM 834 N N . GLY A 1 104 ? 10.847 3.228 -19.682 1.00 94.44 104 GLY A N 1
ATOM 835 C CA . GLY A 1 104 ? 9.516 3.800 -19.882 1.00 94.44 104 GLY A CA 1
ATOM 836 C C . GLY A 1 104 ? 8.526 3.329 -18.816 1.00 94.44 104 GLY A C 1
ATOM 837 O O . GLY A 1 104 ? 7.859 4.160 -18.201 1.00 94.44 104 GLY A O 1
ATOM 838 N N . ASP A 1 105 ? 8.507 2.027 -18.531 1.00 93.25 105 ASP A N 1
ATOM 839 C CA . ASP A 1 105 ? 7.681 1.425 -17.482 1.00 93.25 105 ASP A CA 1
ATOM 840 C C . ASP A 1 105 ? 8.043 1.945 -16.087 1.00 93.25 105 ASP A C 1
ATOM 842 O O . ASP A 1 105 ? 7.152 2.329 -15.328 1.00 93.25 105 ASP A O 1
ATOM 846 N N . ALA A 1 106 ? 9.338 2.047 -15.765 1.00 90.50 106 ALA A N 1
ATOM 847 C CA . ALA A 1 106 ? 9.797 2.613 -14.495 1.00 90.50 106 ALA A CA 1
ATOM 848 C C . ALA A 1 106 ? 9.341 4.073 -14.317 1.00 90.50 106 ALA A C 1
ATOM 850 O O . ALA A 1 106 ? 8.914 4.481 -13.235 1.00 90.50 106 ALA A O 1
ATOM 851 N N . VAL A 1 107 ? 9.405 4.877 -15.385 1.00 93.56 107 VAL A N 1
ATOM 852 C CA . VAL A 1 107 ? 8.932 6.269 -15.373 1.00 93.56 107 VAL A CA 1
ATOM 853 C C . VAL A 1 107 ? 7.415 6.324 -15.186 1.00 93.56 107 VAL A C 1
ATOM 855 O O . VAL A 1 107 ? 6.940 7.097 -14.351 1.00 93.56 107 VAL A O 1
ATOM 858 N N . ALA A 1 108 ? 6.656 5.500 -15.913 1.00 94.06 108 ALA A N 1
ATOM 859 C CA . ALA A 1 108 ? 5.202 5.431 -15.794 1.00 94.06 108 ALA A CA 1
ATOM 860 C C . ALA A 1 108 ? 4.763 5.042 -14.373 1.00 94.06 108 ALA A C 1
ATOM 862 O O . ALA A 1 108 ? 3.999 5.788 -13.759 1.00 94.06 108 ALA A O 1
ATOM 863 N N . ALA A 1 109 ? 5.331 3.967 -13.817 1.00 91.38 109 ALA A N 1
ATOM 864 C CA . ALA A 1 109 ? 5.060 3.511 -12.453 1.00 91.38 109 ALA A CA 1
ATOM 865 C C . ALA A 1 109 ? 5.401 4.594 -11.415 1.00 91.38 109 ALA A C 1
ATOM 867 O O . ALA A 1 109 ? 4.619 4.877 -10.510 1.00 91.38 109 ALA A O 1
ATOM 868 N N . ARG A 1 110 ? 6.514 5.319 -11.594 1.00 92.50 110 ARG A N 1
ATOM 869 C CA . ARG A 1 110 ? 6.855 6.455 -10.722 1.00 92.50 110 ARG A CA 1
ATOM 870 C C . ARG A 1 110 ? 5.831 7.586 -10.792 1.00 92.50 110 ARG A C 1
ATOM 872 O O . ARG A 1 110 ? 5.560 8.227 -9.776 1.00 92.50 110 ARG A O 1
ATOM 879 N N . HIS A 1 111 ? 5.280 7.873 -11.969 1.00 94.50 111 HIS A N 1
ATOM 880 C CA . HIS A 1 111 ? 4.211 8.862 -12.115 1.00 94.50 111 HIS A CA 1
ATOM 881 C C . HIS A 1 111 ? 2.884 8.395 -11.507 1.00 94.50 111 HIS A C 1
ATOM 883 O O . HIS A 1 111 ? 2.124 9.238 -11.028 1.00 94.50 111 HIS A O 1
ATOM 889 N N . GLU A 1 112 ? 2.586 7.099 -11.542 1.00 94.62 112 GLU A N 1
ATOM 890 C CA . GLU A 1 112 ? 1.412 6.495 -10.897 1.00 94.62 112 GLU A CA 1
ATOM 891 C C . GLU A 1 112 ? 1.540 6.579 -9.372 1.00 94.62 112 GLU A C 1
ATOM 893 O O . GLU A 1 112 ? 0.712 7.233 -8.731 1.00 94.62 112 GLU A O 1
ATOM 898 N N . ALA A 1 113 ? 2.660 6.113 -8.813 1.00 93.06 113 ALA A N 1
ATOM 899 C CA . ALA A 1 113 ? 2.940 6.192 -7.381 1.00 93.06 113 ALA A CA 1
ATOM 900 C C . ALA A 1 113 ? 2.897 7.637 -6.854 1.00 93.06 113 ALA A C 1
ATOM 902 O O . ALA A 1 113 ? 2.273 7.922 -5.832 1.00 93.06 113 ALA A O 1
ATOM 903 N N . LYS A 1 114 ? 3.490 8.597 -7.583 1.00 94.06 114 LYS A N 1
ATOM 904 C CA . LYS A 1 114 ? 3.437 10.028 -7.223 1.00 94.06 114 LYS A CA 1
ATOM 905 C C . LYS A 1 114 ? 2.027 10.617 -7.259 1.00 94.06 114 LYS A C 1
ATOM 907 O O . LYS A 1 114 ? 1.762 11.561 -6.520 1.00 94.06 114 LYS A O 1
ATOM 912 N N . ARG A 1 115 ? 1.142 10.108 -8.121 1.00 94.94 115 ARG A N 1
ATOM 913 C CA . ARG A 1 115 ? -0.262 10.541 -8.184 1.00 94.94 115 ARG A CA 1
ATOM 914 C C . ARG A 1 115 ? -1.094 9.934 -7.058 1.00 94.94 115 ARG A C 1
ATOM 916 O O . ARG A 1 115 ? -1.957 10.619 -6.521 1.00 94.94 115 ARG A O 1
ATOM 923 N N . ALA A 1 116 ? -0.820 8.687 -6.689 1.00 94.62 116 ALA A N 1
ATOM 924 C CA . ALA A 1 116 ? -1.528 7.989 -5.623 1.00 94.62 116 ALA A CA 1
ATOM 925 C C . ALA A 1 116 ? -1.066 8.411 -4.213 1.00 94.62 116 ALA A C 1
ATOM 927 O O . ALA A 1 116 ? -1.877 8.456 -3.289 1.00 94.62 116 ALA A O 1
ATOM 928 N N . PHE A 1 117 ? 0.206 8.782 -4.040 1.00 96.06 117 PHE A N 1
ATOM 929 C CA . PHE A 1 117 ? 0.780 9.110 -2.731 1.00 96.06 117 PHE A CA 1
ATOM 930 C C . PHE A 1 117 ? 0.039 10.220 -1.953 1.00 96.06 117 PHE A C 1
ATOM 932 O O . PHE A 1 117 ? -0.245 10.007 -0.774 1.00 96.06 117 PHE A O 1
ATOM 939 N N . PRO A 1 118 ? -0.354 11.364 -2.551 1.00 96.50 118 PRO A N 1
ATOM 940 C CA . PRO A 1 118 ? -1.124 12.383 -1.835 1.00 96.50 118 PRO A CA 1
ATOM 941 C C . PRO A 1 118 ? -2.479 11.885 -1.320 1.00 96.50 118 PRO A C 1
ATOM 943 O O . PRO A 1 118 ? -2.933 12.340 -0.275 1.00 96.50 118 PRO A O 1
ATOM 946 N N . LEU A 1 119 ? -3.117 10.941 -2.024 1.00 96.12 119 LEU A N 1
ATOM 947 C CA . LEU A 1 119 ? -4.377 10.338 -1.580 1.00 96.12 119 LEU A CA 1
ATOM 948 C C . LEU A 1 119 ? -4.152 9.459 -0.347 1.00 96.12 119 LEU A C 1
ATOM 950 O O . LEU A 1 119 ? -4.930 9.526 0.601 1.00 96.12 119 LEU A O 1
ATOM 954 N N . LEU A 1 120 ? -3.064 8.684 -0.337 1.00 96.88 120 LEU A N 1
ATOM 955 C CA . LEU A 1 120 ? -2.665 7.878 0.816 1.00 96.88 120 LEU A CA 1
ATOM 956 C C . LEU A 1 120 ? -2.345 8.761 2.033 1.00 96.88 120 LEU A C 1
ATOM 958 O O . LEU A 1 120 ? -2.856 8.513 3.122 1.00 96.88 120 LEU A O 1
ATOM 962 N N . ALA A 1 121 ? -1.542 9.811 1.844 1.00 97.00 121 ALA A N 1
ATOM 963 C CA . ALA A 1 121 ? -1.198 10.752 2.909 1.00 97.00 121 ALA A CA 1
ATOM 964 C C . ALA A 1 121 ? -2.435 11.499 3.440 1.00 97.00 121 ALA A C 1
ATOM 966 O O . ALA A 1 121 ? -2.575 11.685 4.644 1.00 97.00 121 ALA A O 1
ATOM 967 N N . GLY A 1 122 ? -3.366 11.874 2.558 1.00 97.06 122 GLY A N 1
ATOM 968 C CA . GLY A 1 122 ? -4.648 12.452 2.960 1.00 97.06 122 GLY A CA 1
ATOM 969 C C . GLY A 1 122 ? -5.479 11.490 3.813 1.00 97.06 122 GLY A C 1
ATOM 970 O O . GLY A 1 122 ? -5.957 11.883 4.874 1.00 97.06 122 GLY A O 1
ATOM 971 N N . ALA A 1 123 ? -5.593 10.225 3.395 1.00 96.88 123 ALA A N 1
ATOM 972 C CA . ALA A 1 123 ? -6.340 9.199 4.123 1.00 96.88 123 ALA A CA 1
ATOM 973 C C . ALA A 1 123 ? -5.751 8.900 5.513 1.00 96.88 123 ALA A C 1
ATOM 975 O O . ALA A 1 123 ? -6.504 8.656 6.455 1.00 96.88 123 ALA A O 1
ATOM 976 N N . LEU A 1 124 ? -4.424 8.969 5.673 1.00 97.19 124 LEU A N 1
ATOM 977 C CA . LEU A 1 124 ? -3.784 8.873 6.988 1.00 97.19 124 LEU A CA 1
ATOM 978 C C . LEU A 1 124 ? -4.342 9.931 7.948 1.00 97.19 124 LEU A C 1
ATOM 980 O O . LEU A 1 124 ? -4.763 9.597 9.054 1.00 97.19 124 LEU A O 1
ATOM 984 N N . GLU A 1 125 ? -4.384 11.191 7.522 1.00 96.94 125 GLU A N 1
ATOM 985 C CA . GLU A 1 125 ? -4.822 12.296 8.376 1.00 96.94 125 GLU A CA 1
ATOM 986 C C . GLU A 1 125 ? -6.339 12.297 8.603 1.00 96.94 125 GLU A C 1
ATOM 988 O O . GLU A 1 125 ? -6.796 12.514 9.726 1.00 96.94 125 GLU A O 1
ATOM 993 N N . SER A 1 126 ? -7.138 12.032 7.564 1.00 95.38 126 SER A N 1
ATOM 994 C CA . SER A 1 126 ? -8.599 12.121 7.664 1.00 95.38 126 SER A CA 1
ATOM 995 C C . SER A 1 126 ? -9.266 10.875 8.241 1.00 95.38 126 SER A C 1
ATOM 997 O O . SER A 1 126 ? -10.326 10.991 8.856 1.00 95.38 126 SER A O 1
ATOM 999 N N . GLU A 1 127 ? -8.697 9.685 8.032 1.00 94.19 127 GLU A N 1
ATOM 1000 C CA . GLU A 1 127 ? -9.354 8.418 8.380 1.00 94.19 127 GLU A CA 1
ATOM 1001 C C . GLU A 1 127 ? -8.658 7.668 9.517 1.00 94.19 127 GLU A C 1
ATOM 1003 O O . GLU A 1 127 ? -9.348 7.059 10.333 1.00 94.19 127 GLU A O 1
ATOM 1008 N N . ILE A 1 128 ? -7.326 7.730 9.614 1.00 96.38 128 ILE A N 1
ATOM 1009 C CA . ILE A 1 128 ? -6.550 6.870 10.523 1.00 96.38 128 ILE A CA 1
ATOM 1010 C C . ILE A 1 128 ? -6.129 7.608 11.797 1.00 96.38 128 ILE A C 1
ATOM 1012 O O . ILE A 1 128 ? -6.448 7.157 12.898 1.00 96.38 128 ILE A O 1
ATOM 1016 N N . ALA A 1 129 ? -5.475 8.767 11.674 1.00 93.69 129 ALA A N 1
ATOM 1017 C CA . ALA A 1 129 ? -4.784 9.452 12.771 1.00 93.69 129 ALA A CA 1
ATOM 1018 C C . ALA A 1 129 ? -5.664 9.752 13.998 1.00 93.69 129 ALA A C 1
ATOM 1020 O O . ALA A 1 129 ? -5.179 9.719 15.128 1.00 93.69 129 ALA A O 1
ATOM 1021 N N . GLY A 1 130 ? -6.949 10.044 13.780 1.00 91.44 130 GLY A N 1
ATOM 1022 C CA . GLY A 1 130 ? -7.898 10.380 14.843 1.00 91.44 130 GLY A CA 1
ATOM 1023 C C . GLY A 1 130 ? -8.773 9.226 15.336 1.00 91.44 130 GLY A C 1
ATOM 1024 O O . GLY A 1 130 ? -9.513 9.424 16.297 1.00 91.44 130 GLY A O 1
ATOM 1025 N N . THR A 1 131 ? -8.753 8.057 14.682 1.00 92.12 131 THR A N 1
ATOM 1026 C CA . THR A 1 131 ? -9.729 6.985 14.971 1.00 92.12 131 THR A CA 1
ATOM 1027 C C . THR A 1 131 ? -9.112 5.625 15.276 1.00 92.12 131 THR A C 1
ATOM 1029 O O . THR A 1 131 ? -9.691 4.865 16.050 1.00 92.12 131 THR A O 1
ATOM 1032 N N . SER A 1 132 ? -7.934 5.328 14.733 1.00 94.19 132 SER A N 1
ATOM 1033 C CA . SER A 1 132 ? -7.235 4.060 14.945 1.00 94.19 132 SER A CA 1
ATOM 1034 C C . SER A 1 132 ? -6.454 4.018 16.265 1.00 94.19 132 SER A C 1
ATOM 1036 O O . SER A 1 132 ? -6.295 5.025 16.960 1.00 94.19 132 SER A O 1
ATOM 1038 N N . SER A 1 133 ? -5.955 2.833 16.637 1.00 93.25 133 SER A N 1
ATOM 1039 C CA . SER A 1 133 ? -5.075 2.699 17.805 1.00 93.25 133 SER A CA 1
ATOM 1040 C C . SER A 1 133 ? -3.744 3.428 17.588 1.00 93.25 133 SER A C 1
ATOM 1042 O O . SER A 1 133 ? -3.317 3.645 16.455 1.00 93.25 133 SER A O 1
ATOM 1044 N N . ALA A 1 134 ? -3.068 3.798 18.678 1.00 93.56 134 ALA A N 1
ATOM 1045 C CA . ALA A 1 134 ? -1.819 4.557 18.603 1.00 93.56 134 ALA A CA 1
ATOM 1046 C C . ALA A 1 134 ? -0.725 3.811 17.820 1.00 93.56 134 ALA A C 1
ATOM 1048 O O . ALA A 1 134 ? 0.031 4.433 17.082 1.00 93.56 134 ALA A O 1
ATOM 1049 N N . GLU A 1 135 ? -0.677 2.487 17.955 1.00 94.06 135 GLU A N 1
ATOM 1050 C CA . GLU A 1 135 ? 0.277 1.610 17.277 1.00 94.06 135 GLU A CA 1
ATOM 1051 C C . GLU A 1 135 ? 0.033 1.587 15.760 1.00 94.06 135 GLU A C 1
ATOM 1053 O O . GLU A 1 135 ? 0.955 1.796 14.975 1.00 94.06 135 GLU A O 1
ATOM 1058 N N . VAL A 1 136 ? -1.232 1.466 15.342 1.00 95.06 136 VAL A N 1
ATOM 1059 C CA . VAL A 1 136 ? -1.630 1.528 13.926 1.00 95.06 136 VAL A CA 1
ATOM 1060 C C . VAL A 1 136 ? -1.309 2.892 13.326 1.00 95.06 136 VAL A C 1
ATOM 1062 O O . VAL A 1 136 ? -0.790 2.970 12.216 1.00 95.06 136 VAL A O 1
ATOM 1065 N N . VAL A 1 137 ? -1.600 3.975 14.054 1.00 96.38 137 VAL A N 1
ATOM 1066 C CA . VAL A 1 137 ? -1.297 5.340 13.603 1.00 96.38 137 VAL A CA 1
ATOM 1067 C C . VAL A 1 137 ? 0.212 5.541 13.451 1.00 96.38 137 VAL A C 1
ATOM 1069 O O . VAL A 1 137 ? 0.641 6.167 12.482 1.00 96.38 137 VAL A O 1
ATOM 1072 N N . ALA A 1 138 ? 1.019 5.013 14.375 1.00 94.00 138 ALA A N 1
ATOM 1073 C CA . ALA A 1 138 ? 2.475 5.089 14.298 1.00 94.00 138 ALA A CA 1
ATOM 1074 C C . ALA A 1 138 ? 3.013 4.345 13.065 1.00 94.00 138 ALA A C 1
ATOM 1076 O O . ALA A 1 138 ? 3.698 4.963 12.250 1.00 94.00 138 ALA A O 1
ATOM 1077 N N . ALA A 1 139 ? 2.618 3.084 12.868 1.00 93.94 139 ALA A N 1
ATOM 1078 C CA . ALA A 1 139 ? 3.030 2.295 11.705 1.00 93.94 139 ALA A CA 1
ATOM 1079 C C . ALA A 1 139 ? 2.559 2.919 10.378 1.00 93.94 139 ALA A C 1
ATOM 1081 O O . ALA A 1 139 ? 3.294 2.959 9.394 1.00 93.94 139 ALA A O 1
ATOM 1082 N N . ALA A 1 140 ? 1.344 3.476 10.341 1.00 96.69 140 ALA A N 1
ATOM 1083 C CA . ALA A 1 140 ? 0.822 4.150 9.155 1.00 96.69 140 ALA A CA 1
ATOM 1084 C C . ALA A 1 140 ? 1.6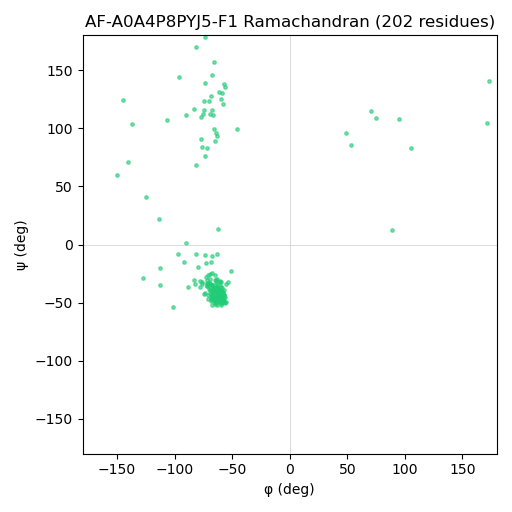02 5.434 8.812 1.00 96.69 140 ALA A C 1
ATOM 1086 O O . ALA A 1 140 ? 1.826 5.719 7.634 1.00 96.69 140 ALA A O 1
ATOM 1087 N N . ARG A 1 141 ? 2.040 6.201 9.822 1.00 96.44 141 ARG A N 1
ATOM 1088 C CA . ARG A 1 141 ? 2.897 7.386 9.637 1.00 96.44 141 ARG A CA 1
ATOM 1089 C C . ARG A 1 141 ? 4.275 7.013 9.114 1.00 96.44 141 ARG A C 1
ATOM 1091 O O . ARG A 1 141 ? 4.721 7.620 8.145 1.00 96.44 141 ARG A O 1
ATOM 1098 N N . GLU A 1 142 ? 4.903 6.012 9.723 1.00 93.50 142 GLU A N 1
ATOM 1099 C CA . GLU A 1 142 ? 6.203 5.494 9.293 1.00 93.50 142 GLU A CA 1
ATOM 1100 C C . GLU A 1 142 ? 6.148 5.027 7.836 1.00 93.50 142 GLU A C 1
ATOM 1102 O O . GLU A 1 142 ? 6.956 5.454 7.015 1.00 93.50 142 GLU A O 1
ATOM 1107 N N . LEU A 1 143 ? 5.112 4.272 7.467 1.00 94.19 143 LEU A N 1
ATOM 1108 C CA . LEU A 1 143 ? 4.897 3.847 6.090 1.00 94.19 143 LEU A CA 1
ATOM 1109 C C . LEU A 1 143 ? 4.775 5.024 5.107 1.00 94.19 143 LEU A C 1
ATOM 1111 O O . LEU A 1 143 ? 5.423 5.031 4.056 1.00 94.19 143 LEU A O 1
ATOM 1115 N N . VAL A 1 144 ? 3.947 6.025 5.423 1.00 95.62 144 VAL A N 1
ATOM 1116 C CA . VAL A 1 144 ? 3.780 7.211 4.566 1.00 95.62 144 VAL A CA 1
ATOM 1117 C C . VAL A 1 144 ? 5.090 7.991 4.447 1.00 95.62 144 VAL A C 1
ATOM 1119 O O . VAL A 1 144 ? 5.433 8.454 3.354 1.00 95.62 144 VAL A O 1
ATOM 1122 N N . GLU A 1 145 ? 5.855 8.108 5.531 1.00 92.69 145 GLU A N 1
ATOM 1123 C CA . GLU A 1 145 ? 7.167 8.743 5.505 1.00 92.69 145 GLU A CA 1
ATOM 1124 C C . GLU A 1 145 ? 8.152 7.971 4.616 1.00 92.69 145 GLU A C 1
ATOM 1126 O O . GLU A 1 145 ? 8.744 8.573 3.713 1.00 92.69 145 GLU A O 1
ATOM 1131 N N . CYS A 1 146 ? 8.271 6.652 4.802 1.00 90.25 146 CYS A N 1
ATOM 1132 C CA . CYS A 1 146 ? 9.126 5.772 4.003 1.00 90.25 146 CYS A CA 1
ATOM 1133 C C . CYS A 1 146 ? 8.804 5.881 2.508 1.00 90.25 146 CYS A C 1
ATOM 1135 O O . CYS A 1 146 ? 9.699 6.140 1.700 1.00 90.25 146 CYS A O 1
ATOM 1137 N N . ILE A 1 147 ? 7.525 5.779 2.121 1.00 91.31 147 ILE A N 1
ATOM 1138 C CA . ILE A 1 147 ? 7.103 5.953 0.720 1.00 91.31 147 ILE A CA 1
ATOM 1139 C C . ILE A 1 147 ? 7.488 7.351 0.212 1.00 91.31 147 ILE A C 1
ATOM 1141 O O . ILE A 1 147 ? 8.025 7.497 -0.890 1.00 91.31 147 ILE A O 1
ATOM 1145 N N . GLY A 1 148 ? 7.235 8.394 1.004 1.00 90.94 148 GLY A N 1
ATOM 1146 C CA . GLY A 1 148 ? 7.540 9.771 0.627 1.00 90.94 148 GLY A CA 1
ATOM 1147 C C . GLY A 1 148 ? 9.039 10.030 0.439 1.00 90.94 148 GLY A C 1
ATOM 1148 O O . GLY A 1 148 ? 9.429 10.807 -0.438 1.00 90.94 148 GLY A O 1
ATOM 1149 N N . GLN A 1 149 ? 9.899 9.408 1.246 1.00 86.69 149 GLN A N 1
ATOM 1150 C CA . GLN A 1 149 ? 11.355 9.449 1.073 1.00 86.69 149 GLN A CA 1
ATOM 1151 C C . GLN A 1 149 ? 11.776 8.685 -0.191 1.00 86.69 149 GLN A C 1
ATOM 1153 O O . GLN A 1 149 ? 12.495 9.235 -1.033 1.00 86.69 149 GLN A O 1
ATOM 1158 N N . TYR A 1 150 ? 11.243 7.478 -0.379 1.00 86.00 150 TYR A N 1
ATOM 1159 C CA . TYR A 1 150 ? 11.529 6.626 -1.529 1.00 86.00 150 TYR A CA 1
ATOM 1160 C C . TYR A 1 150 ? 11.203 7.324 -2.862 1.00 86.00 150 TYR A C 1
ATOM 1162 O O . TYR A 1 150 ? 12.052 7.453 -3.747 1.00 86.00 150 TYR A O 1
ATOM 1170 N N . LEU A 1 151 ? 10.007 7.912 -2.987 1.00 87.19 151 LEU A N 1
ATOM 1171 C CA . LEU A 1 151 ? 9.570 8.606 -4.208 1.00 87.19 151 LEU A CA 1
ATOM 1172 C C . LEU A 1 151 ? 10.393 9.859 -4.546 1.00 87.19 151 LEU A C 1
ATOM 1174 O O . LEU A 1 151 ? 10.502 10.232 -5.728 1.00 87.19 151 LEU A O 1
ATOM 1178 N N . ARG A 1 152 ? 11.001 10.499 -3.538 1.00 86.50 152 ARG A N 1
ATOM 1179 C CA . ARG A 1 152 ? 11.939 11.621 -3.713 1.00 86.50 152 ARG A CA 1
ATOM 1180 C C . ARG A 1 152 ? 13.304 11.184 -4.250 1.00 86.50 152 ARG A C 1
ATOM 1182 O O . ARG A 1 152 ? 14.059 12.037 -4.701 1.00 86.50 152 ARG A O 1
ATOM 1189 N N . GLY A 1 153 ? 13.572 9.881 -4.324 1.00 74.38 153 GLY A N 1
ATOM 1190 C CA . GLY A 1 153 ? 14.860 9.338 -4.754 1.00 74.38 153 GLY A CA 1
ATOM 1191 C C . GLY A 1 153 ? 15.851 9.162 -3.607 1.00 74.38 153 GLY A C 1
ATOM 1192 O O . GLY A 1 153 ? 17.021 8.903 -3.868 1.00 74.38 153 GLY A O 1
ATOM 1193 N N . ASN A 1 154 ? 15.395 9.264 -2.353 1.00 64.00 154 ASN A N 1
ATOM 1194 C CA . ASN A 1 154 ? 16.181 8.857 -1.193 1.00 64.00 154 ASN A CA 1
ATOM 1195 C C . ASN A 1 154 ? 16.034 7.338 -1.052 1.00 64.00 154 ASN A C 1
ATOM 1197 O O . ASN A 1 154 ? 15.349 6.853 -0.158 1.00 64.00 154 ASN A O 1
ATOM 1201 N N . THR A 1 155 ? 16.606 6.589 -1.996 1.00 55.19 155 THR A N 1
ATOM 1202 C CA . THR A 1 155 ? 16.416 5.134 -2.115 1.00 55.19 155 THR A CA 1
ATOM 1203 C C . THR A 1 155 ? 17.039 4.338 -0.971 1.00 55.19 155 THR A C 1
ATOM 1205 O O . THR A 1 155 ? 16.778 3.148 -0.859 1.00 55.19 155 THR A O 1
ATOM 1208 N N . VAL A 1 156 ? 17.845 4.967 -0.110 1.00 50.06 156 VAL A N 1
ATOM 1209 C CA . VAL A 1 156 ? 18.541 4.296 0.993 1.00 50.06 156 VAL A CA 1
ATOM 1210 C C . VAL A 1 156 ? 18.741 5.265 2.163 1.00 50.06 156 VAL A C 1
ATOM 1212 O O . VAL A 1 156 ? 19.864 5.566 2.566 1.00 50.06 156 VAL A O 1
ATOM 1215 N N . SER A 1 157 ? 17.661 5.803 2.732 1.00 43.91 157 SER A N 1
ATOM 1216 C CA . SER A 1 157 ? 17.753 6.079 4.171 1.00 43.91 157 SER A CA 1
ATOM 1217 C C . SER A 1 157 ? 17.985 4.721 4.834 1.00 43.91 157 SER A C 1
ATOM 1219 O O . SER A 1 157 ? 17.309 3.760 4.482 1.00 43.91 157 SER A O 1
ATOM 1221 N N . ALA A 1 158 ? 18.969 4.596 5.723 1.00 49.94 158 ALA A N 1
ATOM 1222 C CA . ALA A 1 158 ? 19.415 3.332 6.323 1.00 49.94 158 ALA A CA 1
ATOM 1223 C C . ALA A 1 158 ? 18.350 2.599 7.179 1.00 49.94 158 ALA A C 1
ATOM 1225 O O . ALA A 1 158 ? 18.682 1.685 7.930 1.00 49.94 158 ALA A O 1
ATOM 1226 N N . TYR A 1 159 ? 17.086 3.003 7.084 1.00 54.62 159 TYR A N 1
ATOM 1227 C CA . TYR A 1 159 ? 15.983 2.585 7.921 1.00 54.62 159 TYR A CA 1
ATOM 1228 C C . TYR A 1 159 ? 14.756 2.338 7.025 1.00 54.62 159 TYR A C 1
ATOM 1230 O O . TYR A 1 159 ? 14.124 3.281 6.559 1.00 54.62 159 TYR A O 1
ATOM 1238 N N . LEU A 1 160 ? 14.476 1.050 6.799 1.00 66.75 160 LEU A N 1
ATOM 1239 C CA . LEU A 1 160 ? 13.223 0.461 6.304 1.00 66.75 160 LEU A CA 1
ATOM 1240 C C . LEU A 1 160 ? 12.833 0.709 4.826 1.00 66.75 160 LEU A C 1
ATOM 1242 O O . LEU A 1 160 ? 12.505 1.819 4.405 1.00 66.75 160 LEU A O 1
ATOM 1246 N N . HIS A 1 161 ? 12.796 -0.369 4.030 1.00 81.81 161 HIS A N 1
ATOM 1247 C CA . HIS A 1 161 ? 12.199 -0.353 2.691 1.00 81.81 161 HIS A CA 1
ATOM 1248 C C . HIS A 1 161 ? 10.670 -0.158 2.807 1.00 81.81 161 HIS A C 1
ATOM 1250 O O . HIS A 1 161 ? 10.072 -0.689 3.743 1.00 81.81 161 HIS A O 1
ATOM 1256 N N . PRO A 1 162 ? 9.975 0.538 1.879 1.00 87.94 162 PRO A N 1
ATOM 1257 C CA . PRO A 1 162 ? 8.522 0.728 1.976 1.00 87.94 162 PRO A CA 1
ATOM 1258 C C . PRO A 1 162 ? 7.717 -0.573 2.126 1.00 87.94 162 PRO A C 1
ATOM 1260 O O . PRO A 1 162 ? 6.689 -0.581 2.798 1.00 87.94 162 PRO A O 1
ATOM 1263 N N . ALA A 1 163 ? 8.187 -1.677 1.535 1.00 87.50 163 ALA A N 1
ATOM 1264 C CA . ALA A 1 163 ? 7.551 -2.986 1.698 1.00 87.50 163 ALA A CA 1
ATOM 1265 C C . ALA A 1 163 ? 7.668 -3.536 3.132 1.00 87.50 163 ALA A C 1
ATOM 1267 O O . ALA A 1 163 ? 6.720 -4.147 3.623 1.00 87.50 163 ALA A O 1
ATOM 1268 N N . ASP A 1 164 ? 8.786 -3.277 3.817 1.00 87.31 164 ASP A N 1
ATOM 1269 C CA . ASP A 1 16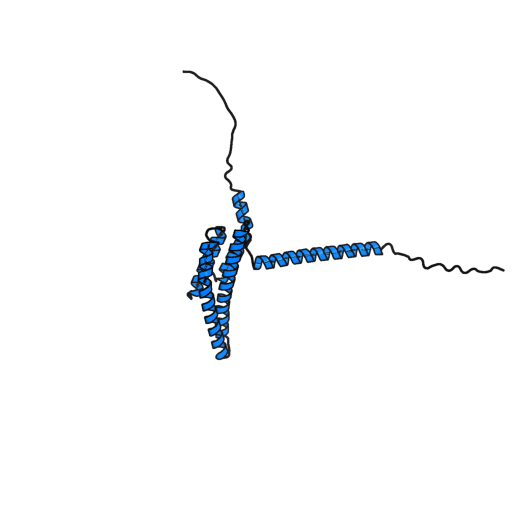4 ? 8.979 -3.663 5.218 1.00 87.31 164 ASP A CA 1
ATOM 1270 C C . ASP A 1 164 ? 8.028 -2.854 6.118 1.00 87.31 164 ASP A C 1
ATOM 1272 O O . ASP A 1 164 ? 7.282 -3.429 6.906 1.00 87.31 164 ASP A O 1
ATOM 1276 N N . ALA A 1 165 ? 7.930 -1.537 5.896 1.00 89.94 165 ALA A N 1
ATOM 1277 C CA . ALA A 1 165 ? 6.996 -0.668 6.620 1.00 89.94 165 ALA A CA 1
ATOM 1278 C C . ALA A 1 165 ? 5.520 -1.084 6.431 1.00 89.94 165 ALA A C 1
ATOM 1280 O O . ALA A 1 165 ? 4.682 -0.931 7.322 1.00 89.94 165 ALA A O 1
ATOM 1281 N N . LEU A 1 166 ? 5.174 -1.638 5.264 1.00 92.94 166 LEU A N 1
ATOM 1282 C CA . LEU A 1 166 ? 3.843 -2.195 5.012 1.00 92.94 166 LEU A CA 1
ATOM 1283 C C . LEU A 1 166 ? 3.610 -3.508 5.755 1.00 92.94 166 LEU A C 1
ATOM 1285 O O . LEU A 1 166 ? 2.480 -3.762 6.181 1.00 92.94 166 LEU A O 1
ATOM 1289 N N . ALA A 1 167 ? 4.640 -4.341 5.899 1.00 90.44 167 ALA A N 1
ATOM 1290 C CA . ALA A 1 167 ? 4.562 -5.551 6.707 1.00 90.44 167 ALA A CA 1
ATOM 1291 C C . ALA A 1 167 ? 4.339 -5.207 8.188 1.00 90.44 167 ALA A C 1
ATOM 1293 O O . ALA A 1 167 ? 3.494 -5.832 8.832 1.00 90.44 167 ALA A O 1
ATOM 1294 N N . ASP A 1 168 ? 4.997 -4.161 8.690 1.00 89.38 168 ASP A N 1
ATOM 1295 C CA . ASP A 1 168 ? 4.788 -3.665 10.052 1.00 89.38 168 ASP A CA 1
ATOM 1296 C C . ASP A 1 168 ? 3.361 -3.134 10.238 1.00 89.38 168 ASP A C 1
ATOM 1298 O O . ASP A 1 168 ? 2.654 -3.554 11.157 1.00 89.38 168 ASP A O 1
ATOM 1302 N N . LEU A 1 169 ? 2.858 -2.321 9.298 1.00 94.06 169 LEU A N 1
ATOM 1303 C CA . LEU A 1 169 ? 1.454 -1.894 9.306 1.00 94.06 169 LEU A CA 1
ATOM 1304 C C . LEU A 1 169 ? 0.485 -3.088 9.265 1.00 94.06 169 LEU A C 1
ATOM 1306 O O . LEU A 1 169 ? -0.528 -3.086 9.966 1.00 94.06 169 LEU A O 1
ATOM 1310 N N . HIS A 1 170 ? 0.763 -4.109 8.448 1.00 93.56 170 HIS A N 1
ATOM 1311 C CA . HIS A 1 170 ? -0.054 -5.327 8.387 1.00 93.56 170 HIS A CA 1
ATOM 1312 C C . HIS A 1 170 ? -0.114 -6.024 9.750 1.00 93.56 170 HIS A C 1
ATOM 1314 O O . HIS A 1 170 ? -1.207 -6.387 10.197 1.00 93.56 170 HIS A O 1
ATOM 1320 N N . SER A 1 171 ? 1.036 -6.153 10.417 1.00 89.81 171 SER A N 1
ATOM 1321 C CA . SER A 1 171 ? 1.147 -6.744 11.749 1.00 89.81 171 SER A CA 1
ATOM 1322 C C . SER A 1 171 ? 0.326 -5.961 12.773 1.00 89.81 171 SER A C 1
ATOM 1324 O O . SER A 1 171 ? -0.521 -6.543 13.456 1.00 89.81 171 SER A O 1
ATOM 1326 N N . GLU A 1 172 ? 0.480 -4.636 12.818 1.00 92.88 172 GLU A N 1
ATOM 1327 C CA . GLU A 1 172 ? -0.245 -3.781 13.765 1.00 92.88 172 GLU A CA 1
ATOM 1328 C C . GLU A 1 172 ? -1.760 -3.793 13.533 1.00 92.88 172 GLU A C 1
ATOM 1330 O O . GLU A 1 172 ? -2.543 -3.846 14.482 1.00 92.88 172 GLU A O 1
ATOM 1335 N N . LEU A 1 173 ? -2.205 -3.829 12.273 1.00 93.06 173 LEU A N 1
ATOM 1336 C CA . LEU A 1 173 ? -3.621 -3.980 11.929 1.00 93.06 173 LEU A CA 1
ATOM 1337 C C . LEU A 1 173 ? -4.191 -5.334 12.384 1.00 93.06 173 LEU A C 1
ATOM 1339 O O . LEU A 1 173 ? -5.363 -5.429 12.769 1.00 93.06 173 LEU A O 1
ATOM 1343 N N . TYR A 1 174 ? -3.372 -6.385 12.366 1.00 89.94 174 TYR A N 1
ATOM 1344 C CA . TYR A 1 174 ? -3.779 -7.734 12.742 1.00 89.94 174 TYR A CA 1
ATOM 1345 C C . TYR A 1 174 ? -3.757 -7.976 14.267 1.00 89.94 174 TYR A C 1
ATOM 1347 O O . TYR A 1 174 ? -4.622 -8.690 14.795 1.00 89.94 174 TYR A O 1
ATOM 1355 N N . ASP A 1 175 ? -2.827 -7.364 15.002 1.00 87.94 175 ASP A N 1
ATOM 1356 C CA . ASP A 1 175 ? -2.582 -7.652 16.425 1.00 87.94 175 ASP A CA 1
ATOM 1357 C C . ASP A 1 175 ? -3.398 -6.807 17.422 1.00 87.94 175 ASP A C 1
ATOM 1359 O O . ASP A 1 175 ? -3.377 -7.058 18.633 1.00 87.94 175 ASP A O 1
ATOM 1363 N N . GLN A 1 176 ? -4.269 -5.922 16.930 1.00 79.19 176 GLN A N 1
ATOM 1364 C CA . GLN A 1 176 ? -5.149 -5.041 17.726 1.00 79.19 176 GLN A CA 1
ATOM 1365 C C . GLN A 1 176 ? -5.982 -5.752 18.817 1.00 79.19 176 GLN A C 1
ATOM 1367 O O . GLN A 1 176 ? -6.396 -5.152 19.813 1.00 79.19 176 GLN A O 1
ATOM 1372 N N . SER A 1 177 ? -6.219 -7.059 18.663 1.00 62.38 177 SER A N 1
ATOM 1373 C CA . SER A 1 177 ? -6.971 -7.888 19.615 1.00 62.38 177 SER A CA 1
ATOM 1374 C C . SER A 1 177 ? -6.275 -8.130 20.970 1.00 62.38 177 SER A C 1
ATOM 1376 O O . SER A 1 177 ? -6.939 -8.552 21.926 1.00 62.38 177 SER A O 1
ATOM 1378 N N . ALA A 1 178 ? -4.967 -7.861 21.079 1.00 50.31 178 ALA A N 1
ATOM 1379 C CA . ALA A 1 178 ? -4.221 -7.912 22.340 1.00 50.31 178 ALA A CA 1
ATOM 1380 C C . ALA A 1 178 ? -4.267 -6.573 23.102 1.00 50.31 178 ALA A C 1
ATOM 1382 O O . ALA A 1 178 ? -4.395 -6.559 24.330 1.00 50.31 178 ALA A O 1
ATOM 1383 N N . SER A 1 179 ? -4.236 -5.452 22.379 1.00 47.12 179 SER A N 1
ATOM 1384 C CA . SER A 1 179 ? -4.209 -4.095 22.942 1.00 47.12 179 SER A CA 1
ATOM 1385 C C . SER A 1 179 ? -5.549 -3.688 23.567 1.00 47.12 179 SER A C 1
ATOM 1387 O O . SER A 1 179 ? -5.571 -3.045 24.618 1.00 47.12 179 SER A O 1
ATOM 1389 N N . ALA A 1 180 ? -6.673 -4.157 23.009 1.00 48.41 180 ALA A N 1
ATOM 1390 C CA . ALA A 1 180 ? -8.008 -3.945 23.580 1.00 48.41 180 ALA A CA 1
ATOM 1391 C C . ALA A 1 180 ? -8.175 -4.587 24.976 1.00 48.41 180 ALA A C 1
ATOM 1393 O O . ALA A 1 180 ? -8.700 -3.958 25.894 1.00 48.41 180 ALA A O 1
ATOM 1394 N N . ARG A 1 181 ? -7.641 -5.801 25.188 1.00 47.09 181 ARG A N 1
ATOM 1395 C CA . ARG A 1 181 ? -7.757 -6.521 26.476 1.00 47.09 181 ARG A CA 1
ATOM 1396 C C . ARG A 1 181 ? -6.889 -5.926 27.584 1.00 47.09 181 ARG A C 1
ATOM 1398 O O . ARG A 1 181 ? -7.228 -6.041 28.758 1.00 47.09 181 ARG A O 1
ATOM 1405 N N . ARG A 1 182 ? -5.766 -5.286 27.236 1.00 49.44 182 ARG A N 1
ATOM 1406 C CA . ARG A 1 182 ? -4.903 -4.606 28.218 1.00 49.44 182 ARG A CA 1
ATOM 1407 C C . ARG A 1 182 ? -5.536 -3.323 28.759 1.00 49.44 182 ARG A C 1
ATOM 1409 O O . ARG A 1 182 ? -5.312 -2.996 29.921 1.00 49.44 182 ARG A O 1
ATOM 1416 N N . ARG A 1 183 ? -6.355 -2.629 27.960 1.00 47.59 183 ARG A N 1
ATOM 1417 C CA . ARG A 1 183 ? -7.083 -1.430 28.406 1.00 47.59 183 ARG A CA 1
ATOM 1418 C C . ARG A 1 183 ? -8.296 -1.760 29.284 1.00 47.59 183 ARG A C 1
ATOM 1420 O O . ARG A 1 183 ? -8.539 -1.033 30.239 1.00 47.59 183 ARG A O 1
ATOM 1427 N N . GLU A 1 184 ? -8.976 -2.886 29.060 1.00 48.25 184 GLU A N 1
ATOM 1428 C CA . GLU A 1 184 ? -10.041 -3.366 29.967 1.00 48.25 184 GLU A CA 1
ATOM 1429 C C . GLU A 1 184 ? -9.508 -3.884 31.318 1.00 48.25 184 GLU A C 1
ATOM 1431 O O . GLU A 1 184 ? -10.206 -3.813 32.327 1.00 48.25 184 GLU A O 1
ATOM 1436 N N . GLY A 1 185 ? -8.256 -4.352 31.380 1.00 43.78 185 GLY A N 1
ATOM 1437 C CA . GLY A 1 185 ? -7.614 -4.799 32.625 1.00 43.78 185 GLY A CA 1
ATOM 1438 C C . GLY A 1 185 ? -7.035 -3.685 33.511 1.00 43.78 185 GLY A C 1
ATOM 1439 O O . GLY A 1 185 ? -6.621 -3.965 34.634 1.00 43.78 185 GLY A O 1
ATOM 1440 N N . SER A 1 186 ? -7.000 -2.440 33.027 1.00 43.19 186 SER A N 1
ATOM 1441 C CA . SER A 1 186 ? -6.386 -1.290 33.709 1.00 43.19 186 SER A CA 1
ATOM 1442 C C . SER A 1 186 ? -7.372 -0.127 33.878 1.00 43.19 186 SER A C 1
ATOM 1444 O O . SER A 1 186 ? -7.019 1.039 33.706 1.00 43.19 186 SER A O 1
ATOM 1446 N N . GLY A 1 187 ? -8.623 -0.433 34.222 1.00 37.62 187 GLY A N 1
ATOM 1447 C CA . GLY A 1 187 ? -9.522 0.552 34.819 1.00 37.62 187 GLY A CA 1
ATOM 1448 C C . GLY A 1 187 ? -9.112 0.824 36.275 1.00 37.62 187 GLY A C 1
ATOM 1449 O O . GLY A 1 187 ? -8.778 -0.128 36.990 1.00 37.62 187 GLY A O 1
ATOM 1450 N N . PRO A 1 188 ? -9.124 2.080 36.758 1.00 41.59 188 PRO A N 1
ATOM 1451 C CA . PRO A 1 188 ? -8.906 2.359 38.170 1.00 41.59 188 PRO A CA 1
ATOM 1452 C C . PRO A 1 188 ? -9.972 1.611 38.971 1.00 41.59 188 PRO A C 1
ATOM 1454 O O . PRO A 1 188 ? -11.170 1.811 38.770 1.00 41.59 188 PRO A O 1
ATOM 1457 N N . ARG A 1 189 ? -9.544 0.728 39.879 1.00 42.94 189 ARG A N 1
ATOM 1458 C CA . ARG A 1 189 ? -10.432 0.171 40.900 1.00 42.94 189 ARG A CA 1
ATOM 1459 C C . ARG A 1 189 ? -10.892 1.340 41.764 1.00 42.94 189 ARG A C 1
ATOM 1461 O O . ARG A 1 189 ? -10.195 1.726 42.698 1.00 42.94 189 ARG A O 1
ATOM 1468 N N . VAL A 1 190 ? -12.039 1.924 41.426 1.00 48.06 190 VAL A N 1
ATOM 1469 C CA . VAL A 1 190 ? -12.757 2.832 42.317 1.00 48.06 190 VAL A CA 1
ATOM 1470 C C . VAL A 1 190 ? -13.172 1.980 43.505 1.00 48.06 190 VAL A C 1
ATOM 1472 O O . VAL A 1 190 ? -14.137 1.222 43.467 1.00 48.06 190 VAL A O 1
ATOM 1475 N N . ARG A 1 191 ? -12.341 2.042 44.540 1.00 41.38 191 ARG A N 1
ATOM 1476 C CA . ARG A 1 191 ? -12.565 1.429 45.835 1.00 41.38 191 ARG A CA 1
ATOM 1477 C C . ARG A 1 191 ? -13.668 2.239 46.510 1.00 41.38 191 ARG A C 1
ATOM 1479 O O . ARG A 1 191 ? -13.400 3.182 47.245 1.00 41.38 191 ARG A O 1
ATOM 1486 N N . THR A 1 192 ? -14.921 1.935 46.187 1.00 46.69 192 THR A N 1
ATOM 1487 C CA . THR A 1 192 ? -16.063 2.399 46.975 1.00 46.69 192 THR A CA 1
ATOM 1488 C C . THR A 1 192 ? -16.101 1.594 48.268 1.00 46.69 192 THR A C 1
ATOM 1490 O O . THR A 1 192 ? -16.913 0.683 48.414 1.00 46.69 192 THR A O 1
ATOM 1493 N N . ASP A 1 193 ? -15.209 1.921 49.201 1.00 43.34 193 ASP A N 1
ATOM 1494 C CA . ASP A 1 193 ? -15.365 1.515 50.593 1.00 43.34 193 ASP A CA 1
ATOM 1495 C C . ASP A 1 193 ? -16.420 2.445 51.206 1.00 43.34 193 ASP A C 1
ATOM 1497 O O . ASP A 1 193 ? -16.146 3.550 51.670 1.00 43.34 193 ASP A O 1
ATOM 1501 N N . ARG A 1 194 ? -17.676 2.002 51.126 1.00 46.47 194 ARG A N 1
ATOM 1502 C CA . ARG A 1 194 ? -18.797 2.540 51.894 1.00 46.47 194 ARG A CA 1
ATOM 1503 C C . ARG A 1 194 ? -19.149 1.515 52.967 1.00 46.47 194 ARG A C 1
ATOM 1505 O O . ARG A 1 194 ? -19.741 0.503 52.614 1.00 46.47 194 ARG A O 1
ATOM 1512 N N . ALA A 1 195 ? -18.829 1.797 54.234 1.00 44.53 195 ALA A N 1
ATOM 1513 C CA . ALA A 1 195 ? -19.682 1.523 55.406 1.00 44.53 195 ALA A CA 1
ATOM 1514 C C . ALA A 1 195 ? -18.966 1.803 56.746 1.00 44.53 195 ALA A C 1
ATOM 1516 O O . ALA A 1 195 ? -17.810 1.430 56.915 1.00 44.53 195 ALA A O 1
ATOM 1517 N N . GLY A 1 196 ? -19.720 2.365 57.704 1.00 37.22 196 GLY A N 1
ATOM 1518 C CA . GLY A 1 196 ? -19.392 2.482 59.137 1.00 37.22 196 GLY A CA 1
ATOM 1519 C C . GLY A 1 196 ? -18.987 3.903 59.545 1.00 37.22 196 GLY A C 1
ATOM 1520 O O . GLY A 1 196 ? -17.817 4.236 59.461 1.00 37.22 196 GLY A O 1
ATOM 1521 N N . ALA A 1 197 ? -19.878 4.858 59.833 1.00 47.97 197 ALA A N 1
ATOM 1522 C CA . ALA A 1 197 ? -20.832 4.908 60.948 1.00 47.97 197 ALA A CA 1
ATOM 1523 C C . ALA A 1 197 ? -20.188 4.599 62.311 1.00 47.97 197 ALA A C 1
ATOM 1525 O O . ALA A 1 197 ? -20.105 3.432 62.677 1.00 47.97 197 ALA A O 1
ATOM 1526 N N . VAL A 1 198 ? -19.813 5.643 63.062 1.00 47.09 198 VAL A N 1
ATOM 1527 C CA . VAL A 1 198 ? -19.859 5.661 64.534 1.00 47.09 198 VAL A CA 1
ATOM 1528 C C . VAL A 1 198 ? -20.230 7.085 64.971 1.00 47.09 198 VAL A C 1
ATOM 1530 O O . VAL A 1 198 ? -19.620 8.055 64.524 1.00 47.09 198 VAL A O 1
ATOM 1533 N N . ASN A 1 199 ? -21.299 7.167 65.759 1.00 47.91 199 ASN A N 1
ATOM 1534 C CA . ASN A 1 199 ? -21.790 8.346 66.467 1.00 47.91 199 ASN A CA 1
ATOM 1535 C C . ASN A 1 199 ? -20.894 8.694 67.676 1.00 47.91 199 ASN A C 1
ATOM 1537 O O . ASN A 1 199 ? -20.000 7.932 68.029 1.00 47.91 199 ASN A O 1
ATOM 1541 N N . ASP A 1 200 ? -21.278 9.785 68.337 1.00 43.19 200 ASP A N 1
ATOM 1542 C CA . ASP A 1 200 ? -21.108 10.102 69.763 1.00 43.19 200 ASP A CA 1
ATOM 1543 C C . ASP A 1 200 ? -19.909 10.947 70.232 1.00 43.19 200 ASP A C 1
ATOM 1545 O O . ASP A 1 200 ? -18.763 10.517 70.288 1.00 43.19 200 ASP A O 1
ATOM 1549 N N . GLU A 1 201 ? -20.276 12.184 70.604 1.00 48.97 201 GLU A N 1
ATOM 1550 C CA . GLU A 1 201 ? -20.351 12.636 72.006 1.00 48.97 201 GLU A CA 1
ATOM 1551 C C . GLU A 1 201 ? -19.034 12.935 72.741 1.00 48.97 201 GLU A C 1
ATOM 1553 O O . GLU A 1 201 ? -18.289 12.033 73.110 1.00 48.97 201 GLU A O 1
ATOM 1558 N N . SER A 1 202 ? -18.798 14.235 72.991 1.00 45.09 202 SER A N 1
ATOM 1559 C CA . SER A 1 202 ? -18.192 14.885 74.184 1.00 45.09 202 SER A CA 1
ATOM 1560 C C . SER A 1 202 ? -17.971 16.369 73.811 1.00 45.09 202 SER A C 1
ATOM 1562 O O . SER A 1 202 ? -17.227 16.647 72.876 1.00 45.09 202 SER A O 1
ATOM 1564 N N . ALA A 1 203 ? -18.762 17.349 74.264 1.00 44.91 203 ALA A N 1
ATOM 1565 C CA . ALA A 1 203 ? -18.773 17.950 75.607 1.00 44.91 203 ALA A CA 1
ATOM 1566 C C . ALA A 1 203 ? -17.385 18.458 76.056 1.00 44.91 203 ALA A C 1
ATOM 1568 O O . ALA A 1 203 ? -16.625 17.699 76.649 1.00 44.91 203 ALA A O 1
ATOM 1569 N N . ASP A 1 204 ? -17.024 19.690 75.675 1.00 46.69 204 ASP A N 1
ATOM 1570 C CA . ASP A 1 204 ? -16.909 20.881 76.553 1.00 46.69 204 ASP A CA 1
ATOM 1571 C C . ASP A 1 204 ? -16.61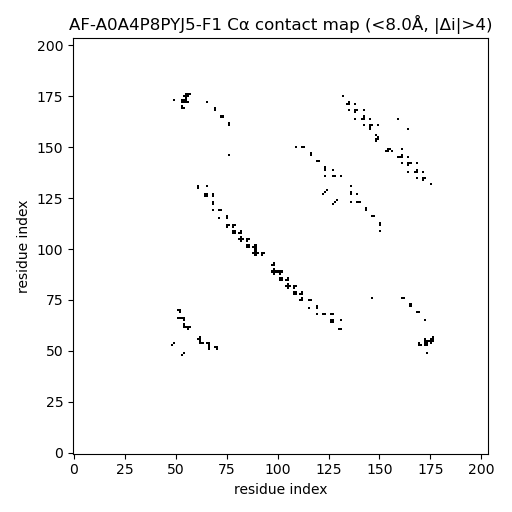4 22.149 75.723 1.00 46.69 204 ASP A C 1
ATOM 1573 O O . ASP A 1 204 ? -15.829 22.064 74.748 1.00 46.69 204 ASP A O 1
#

Nearest PDB structures (foldseek):
  2asr-assembly1_A-2  TM=5.531E-01  e=1.528E-01  Escherichia coli
  4z9i-assembly1_B  TM=5.280E-01  e=6.097E-01  Escherichia coli K-12
  1wat-assembly1_A  TM=5.314E-01  e=1.315E+00  Salmonella enterica subsp. enterica serovar Typhimurium

Mean predicted aligned error: 15.21 Å

Foldseek 3Di:
DDDDDDDPDDPPDPPDPVVVVVVVVVVVVVVVVVVVVVVVVVVVVVVVCCVQQVAPDPDPLLSVLLSVLLNLLVLLVVLVVLLVVLCVQLVVPPDPVSVVVSVVSNVVSLVVSVVSLVVSVVSLVPRNCPPHDPQLNVLSVVLSVLSVCVSVVVVCPVDDHSVRSSVSNSVSSNVVVVVVVVVVVDDPPPPPPDDDDDDDDDDD

pLDDT: mean 74.96, std 21.07, range [37.22, 97.19]

Secondary structure (DSSP, 8-state):
----------------THHHHHHHHHHHHHHHHHHHHHHHHHHHHHHHHHHH-----SSHHHHHHHHHHHHHHHHHHHHHHHHHHHHHHHHH-SSHHHHHHHHHHHHHHHHHHHHHHHHHHHHIIIIITTTS-HHHHHHHHHHHHHHHHHHTT-TT-SS--HHHHHHHHHHHHHHHHHHHHHHHTT------------------

Solvent-accessible surface area (backbone atoms only — not comparable to full-atom values): 11690 Å² total; per-residue (Å²): 137,86,83,84,78,86,75,83,79,74,89,72,82,76,78,59,83,63,56,64,55,55,53,49,53,48,51,52,52,54,46,53,52,49,52,51,52,49,50,52,50,52,52,51,50,48,53,57,44,42,74,67,40,33,43,46,51,88,51,67,67,60,23,52,46,50,26,50,53,51,49,48,50,51,53,41,46,53,26,50,54,46,25,51,53,21,50,56,45,29,73,69,39,89,44,76,64,53,26,49,52,23,48,50,50,21,52,50,27,50,53,50,28,63,63,47,46,61,57,48,54,45,43,42,63,76,58,32,62,84,67,52,56,73,65,41,36,49,32,50,48,51,26,50,49,36,44,57,40,39,78,72,65,50,80,71,60,98,66,68,56,50,70,55,31,47,50,50,32,42,49,42,31,47,52,43,69,59,60,57,56,56,56,71,72,64,62,83,79,78,76,79,84,80,85,81,90,79,86,84,90,81,92,132

Radius of gyration: 34.71 Å; Cα contacts (8 Å, |Δi|>4): 140; chains: 1; bounding box: 62×119×104 Å